Protein AF-A0A6S7D7M2-F1 (afdb_monomer)

pLDDT: mean 80.81, std 23.51, range [28.62, 98.81]

Nearest PDB structures (foldseek):
  6ggo-assembly1_A  TM=9.439E-01  e=1.264E-19  Salmonella enterica subsp. enterica serovar Typhimurium str. 14028S
  6ggo-assembly1_B  TM=9.497E-01  e=2.307E-19  Salmonella enterica subsp. enterica serovar Typhimurium str. 14028S
  6ggr-assembly1_B  TM=9.490E-01  e=5.847E-19  Salmonella enterica subsp. enterica serovar Typhimurium str. 14028S

Radius of gyration: 23.58 Å; Cα contacts (8 Å, |Δi|>4): 364; chains: 1; bounding box: 84×60×67 Å

Foldseek 3Di:
DDDDDDDDDDDDDDDDDDDPDPPPPDPPCPPQPPVLLVVVVVVLVVLCVVPVLCVLCVVPPAPLQSVVCSQLRDLDLDDALVVLLVLAEPEAAALARVDDADPVQRVVFSVVLSVLLRLLSVQASLSSSLSVSLSVPPSVPAHEHEHGPDDFDWCLDQVSCVSSVVHTYGYAYCQLVDDVRDFDWAQFPVGIGGDHSSLSSQLSVSSSSRSFDQDDPPAFGHNSLSSSQRSCSSSVNPDRRGRGPDRPDDPDVPPPDPPPVPDDPPDDDDDDDDD

Sequence (275 aa):
MDRIQAAAGGRVPLPRMPVPRMPAPSGASGHVDHGMVGTIIAAEHALTQRFPDLQPQMDNPSFERLCYDVFATDSSERFTPAEMLHLFIEGPGSMDPERDIQSEAFGRVLGYLDQVLALAYEFSPTFRRLFNYAADMHLHESRWYLAADEAFGATATAQQREGAGHRSVIALNSDPFEAGGDHDVYACAEGIHPFSGMRSYMHEIIHALTGLTDNEALHPRGPVVEYENLVMKELGDGSPARIAYAAPVPPQPGTEEVNFSSIDFGDAFSAAPPS

Solvent-accessible surface area (backbone atoms only — not comparable to full-atom values): 16318 Å² total; per-residue (Å²): 139,88,81,85,82,81,78,84,76,77,82,74,80,73,83,81,74,80,72,88,62,76,76,68,92,57,91,67,82,73,78,72,58,66,66,56,50,53,50,51,54,52,50,51,53,56,48,28,73,77,39,62,72,47,42,69,46,72,78,59,57,44,62,69,37,56,60,48,44,69,71,33,63,55,48,66,92,83,70,54,56,73,53,47,47,62,43,48,43,70,46,81,32,33,59,51,74,87,48,83,60,56,67,68,49,37,52,54,40,50,57,50,49,48,50,52,52,36,52,38,52,74,50,9,54,64,42,19,7,42,49,50,42,23,50,79,72,42,30,84,81,58,38,27,21,40,12,36,74,36,75,75,45,50,33,40,46,73,70,49,10,54,70,23,72,70,38,47,31,38,24,38,53,62,54,60,73,44,91,86,45,83,58,62,67,40,27,29,95,91,42,79,44,69,52,46,51,68,56,56,51,44,44,38,48,46,23,67,45,65,48,55,58,52,84,37,91,98,44,63,29,13,32,44,46,51,51,38,40,52,33,42,49,50,66,64,49,84,71,76,38,63,62,28,62,69,56,82,75,72,81,60,93,82,72,76,79,81,66,74,90,73,73,78,84,86,80,90,85,83,78,83,82,86,133

Structure (mmCIF, N/CA/C/O backbone):
data_AF-A0A6S7D7M2-F1
#
_entry.id   AF-A0A6S7D7M2-F1
#
loop_
_atom_site.group_PDB
_atom_site.id
_atom_site.type_symbol
_atom_site.label_atom_id
_atom_site.label_alt_id
_atom_site.label_comp_id
_atom_site.label_asym_id
_atom_site.label_entity_id
_atom_site.label_seq_id
_atom_site.pdbx_PDB_ins_code
_atom_site.Cartn_x
_atom_site.Cartn_y
_atom_site.Cartn_z
_atom_site.occupancy
_atom_site.B_iso_or_equiv
_atom_site.auth_seq_id
_atom_site.auth_comp_id
_atom_site.auth_asym_id
_atom_site.auth_atom_id
_atom_site.pdbx_PDB_model_num
ATOM 1 N N . MET A 1 1 ? 1.884 37.369 46.838 1.00 36.88 1 MET A N 1
ATOM 2 C CA . MET A 1 1 ? 3.292 37.187 47.241 1.00 36.88 1 MET A CA 1
ATOM 3 C C . MET A 1 1 ? 3.347 36.017 48.214 1.00 36.88 1 MET A C 1
ATOM 5 O O . MET A 1 1 ? 3.316 36.210 49.418 1.00 36.88 1 MET A O 1
ATOM 9 N N . ASP A 1 2 ? 3.032 34.813 47.749 1.00 34.25 2 ASP A N 1
ATOM 10 C CA . ASP A 1 2 ? 3.914 33.891 47.005 1.00 34.25 2 ASP A CA 1
ATOM 11 C C . ASP A 1 2 ? 4.842 33.107 47.930 1.00 34.25 2 ASP A C 1
ATOM 13 O O . ASP A 1 2 ? 5.837 33.638 48.415 1.00 34.25 2 ASP A O 1
ATOM 17 N N . ARG A 1 3 ? 4.527 31.819 48.110 1.00 29.81 3 ARG A N 1
ATOM 18 C CA . ARG A 1 3 ? 5.397 30.692 47.729 1.00 29.81 3 ARG A CA 1
ATOM 19 C C . ARG A 1 3 ? 4.728 29.373 48.117 1.00 29.81 3 ARG A C 1
ATOM 21 O O . ARG A 1 3 ? 4.752 28.954 49.268 1.00 29.81 3 ARG A O 1
ATOM 28 N N . ILE A 1 4 ? 4.147 28.729 47.111 1.00 33.22 4 ILE A N 1
ATOM 29 C CA . ILE A 1 4 ? 3.797 27.310 47.122 1.00 33.22 4 ILE A CA 1
ATOM 30 C C . ILE A 1 4 ? 5.111 26.534 46.965 1.00 33.22 4 ILE A C 1
ATOM 32 O O . ILE A 1 4 ? 5.828 26.712 45.981 1.00 33.22 4 ILE A O 1
ATOM 36 N N . GLN A 1 5 ? 5.444 25.704 47.954 1.00 33.94 5 GLN A N 1
ATOM 37 C CA . GLN A 1 5 ? 6.478 24.681 47.826 1.00 33.94 5 GLN A CA 1
ATOM 38 C C . GLN A 1 5 ? 5.947 23.566 46.922 1.00 33.94 5 GLN A C 1
ATOM 40 O O . GLN A 1 5 ? 4.941 22.929 47.224 1.00 33.94 5 GLN A O 1
ATOM 45 N N . ALA A 1 6 ? 6.632 23.362 45.800 1.00 31.45 6 ALA A N 1
ATOM 46 C CA . ALA A 1 6 ? 6.385 22.281 44.864 1.00 31.45 6 ALA A CA 1
ATOM 47 C C . ALA A 1 6 ? 6.680 20.927 45.528 1.00 31.45 6 ALA A C 1
ATOM 49 O O . ALA A 1 6 ? 7.817 20.640 45.903 1.00 31.45 6 ALA A O 1
ATOM 50 N N . ALA A 1 7 ? 5.652 20.090 45.650 1.00 33.41 7 ALA A N 1
ATOM 51 C CA . ALA A 1 7 ? 5.822 18.670 45.905 1.00 33.41 7 ALA A CA 1
ATOM 52 C C . ALA A 1 7 ? 6.307 18.006 44.609 1.00 33.41 7 ALA A C 1
ATOM 54 O O . ALA A 1 7 ? 5.627 18.030 43.583 1.00 33.41 7 ALA A O 1
ATOM 55 N N . ALA A 1 8 ? 7.509 17.440 44.663 1.00 32.97 8 ALA A N 1
ATOM 56 C CA . ALA A 1 8 ? 8.086 16.619 43.613 1.00 32.97 8 ALA A CA 1
ATOM 57 C C . ALA A 1 8 ? 7.260 15.330 43.452 1.00 32.97 8 ALA A C 1
ATOM 59 O O . ALA A 1 8 ? 7.429 14.367 44.197 1.00 32.97 8 ALA A O 1
ATOM 60 N N . GLY A 1 9 ? 6.344 15.325 42.483 1.00 29.66 9 GLY A N 1
ATOM 61 C CA . GLY A 1 9 ? 5.681 14.116 42.006 1.00 29.66 9 GLY A CA 1
ATOM 62 C C . GLY A 1 9 ? 6.653 13.313 41.149 1.00 29.66 9 GLY A C 1
ATOM 63 O O . GLY A 1 9 ? 6.935 13.683 40.010 1.00 29.66 9 GLY A O 1
ATOM 64 N N . GLY A 1 10 ? 7.201 12.240 41.718 1.00 30.39 10 GLY A N 1
ATOM 65 C CA . GLY A 1 10 ? 8.055 11.296 41.006 1.00 30.39 10 GLY A CA 1
ATOM 66 C C . GLY A 1 10 ? 7.336 10.731 39.782 1.00 30.39 10 GLY A C 1
ATOM 67 O O . GLY A 1 10 ? 6.261 10.146 39.897 1.00 30.39 10 GLY A O 1
ATOM 68 N N . ARG A 1 11 ? 7.941 10.903 38.601 1.00 30.69 11 ARG A N 1
ATOM 69 C CA . ARG A 1 11 ? 7.539 10.190 37.386 1.00 30.69 11 ARG A CA 1
ATOM 70 C C . ARG A 1 11 ? 7.760 8.700 37.623 1.00 30.69 11 ARG A C 1
ATOM 72 O O . ARG A 1 11 ? 8.900 8.242 37.658 1.00 30.69 11 ARG A O 1
ATOM 79 N N . VAL A 1 12 ? 6.673 7.955 37.779 1.00 35.12 12 VAL A N 1
ATOM 80 C CA . VAL A 1 12 ? 6.698 6.501 37.621 1.00 35.12 12 VAL A CA 1
ATOM 81 C C . VAL A 1 12 ? 7.038 6.230 36.151 1.00 35.12 12 VAL A C 1
ATOM 83 O O . VAL A 1 12 ? 6.332 6.741 35.279 1.00 35.12 12 VAL A O 1
ATOM 86 N N . PRO A 1 13 ? 8.115 5.494 35.830 1.00 32.81 13 PRO A N 1
ATOM 87 C CA . PRO A 1 13 ? 8.376 5.090 34.458 1.00 32.81 13 PRO A CA 1
ATOM 88 C C . PRO A 1 13 ? 7.263 4.130 34.036 1.00 32.81 13 PRO A C 1
ATOM 90 O O . PRO A 1 13 ? 7.096 3.073 34.645 1.00 32.81 13 PRO A O 1
ATOM 93 N N . LEU A 1 14 ? 6.484 4.505 33.023 1.00 37.41 14 LEU A N 1
ATOM 94 C CA . LEU A 1 14 ? 5.523 3.593 32.412 1.00 37.41 14 LEU A CA 1
ATOM 95 C C . LEU A 1 14 ? 6.277 2.454 31.705 1.00 37.41 14 LEU A C 1
ATOM 97 O O . LEU A 1 14 ? 7.379 2.677 31.185 1.00 37.41 14 LEU A O 1
ATOM 101 N N . PRO A 1 15 ? 5.719 1.232 31.697 1.00 28.62 15 PRO A N 1
ATOM 102 C CA . PRO A 1 15 ? 6.346 0.094 31.046 1.00 28.62 15 PRO A CA 1
ATOM 103 C C . PRO A 1 15 ? 6.529 0.393 29.556 1.00 28.62 15 PRO A C 1
ATOM 105 O O . PRO A 1 15 ? 5.578 0.699 28.841 1.00 28.62 15 PRO A O 1
ATOM 108 N N . ARG A 1 16 ? 7.778 0.318 29.088 1.00 32.69 16 ARG A N 1
ATOM 109 C CA . ARG A 1 16 ? 8.106 0.359 27.662 1.00 32.69 16 ARG A CA 1
ATOM 110 C C . ARG A 1 16 ? 7.526 -0.896 27.016 1.00 32.69 16 ARG A C 1
ATOM 112 O O . ARG A 1 16 ? 8.049 -1.985 27.242 1.00 32.69 16 ARG A O 1
ATOM 119 N N . MET A 1 17 ? 6.468 -0.741 26.227 1.00 34.59 17 MET A N 1
ATOM 120 C CA . MET A 1 17 ? 6.031 -1.795 25.315 1.00 34.59 17 MET A CA 1
ATOM 121 C C . MET A 1 17 ? 7.087 -1.968 24.216 1.00 34.59 17 MET A C 1
ATOM 123 O O . MET A 1 17 ? 7.701 -0.979 23.797 1.00 34.59 17 MET A O 1
ATOM 127 N N . PRO A 1 18 ? 7.373 -3.208 23.793 1.00 31.17 18 PRO A N 1
ATOM 128 C CA . PRO A 1 18 ? 8.429 -3.465 22.835 1.00 31.17 18 PRO A CA 1
ATOM 129 C C . PRO A 1 18 ? 8.073 -2.828 21.492 1.00 31.17 18 PRO A C 1
ATOM 131 O O . PRO A 1 18 ? 7.014 -3.068 20.924 1.00 31.17 18 PRO A O 1
ATOM 134 N N . VAL A 1 19 ? 9.005 -2.034 20.967 1.00 40.47 19 VAL A N 1
ATOM 135 C CA . VAL A 1 19 ? 9.131 -1.819 19.522 1.00 40.47 19 VAL A CA 1
ATOM 136 C C . VAL A 1 19 ? 9.137 -3.208 18.873 1.00 40.47 19 VAL A C 1
ATOM 138 O O . VAL A 1 19 ? 9.815 -4.080 19.435 1.00 40.47 19 VAL A O 1
ATOM 141 N N . PRO A 1 20 ? 8.465 -3.446 17.730 1.00 37.28 20 PRO A N 1
ATOM 142 C CA . PRO A 1 20 ? 8.741 -4.616 16.911 1.00 37.28 20 PRO A CA 1
ATOM 143 C C . PRO A 1 20 ? 10.212 -4.535 16.505 1.00 37.28 20 PRO A C 1
ATOM 145 O O . PRO A 1 20 ? 10.603 -3.888 15.539 1.00 37.28 20 PRO A O 1
ATOM 148 N N . ARG A 1 21 ? 11.081 -5.105 17.337 1.00 34.31 21 ARG A N 1
ATOM 149 C CA . ARG A 1 21 ? 12.437 -5.408 16.936 1.00 34.31 21 ARG A CA 1
ATOM 150 C C . ARG A 1 21 ? 12.260 -6.482 15.885 1.00 34.31 21 ARG A C 1
ATOM 152 O O . ARG A 1 21 ? 11.637 -7.502 16.185 1.00 34.31 21 ARG A O 1
ATOM 159 N N . MET A 1 22 ? 12.855 -6.283 14.710 1.00 40.12 22 MET A N 1
ATOM 160 C CA . MET A 1 22 ? 13.305 -7.427 13.924 1.00 40.12 22 MET A CA 1
ATOM 161 C C . MET A 1 22 ? 13.897 -8.421 14.923 1.00 40.12 22 MET A C 1
ATOM 163 O O . MET A 1 22 ? 14.758 -8.002 15.715 1.00 40.12 22 MET A O 1
ATOM 167 N N . PRO A 1 23 ? 13.379 -9.658 15.012 1.00 34.31 23 PRO A N 1
ATOM 168 C CA . PRO A 1 23 ? 13.902 -10.601 15.973 1.00 34.31 23 PRO A CA 1
ATOM 169 C C . PRO A 1 23 ? 15.408 -10.671 15.732 1.00 34.31 23 PRO A C 1
ATOM 171 O O . PRO A 1 23 ? 15.859 -11.037 14.648 1.00 34.31 23 PRO A O 1
ATOM 174 N N . ALA A 1 24 ? 16.198 -10.265 16.734 1.00 34.75 24 ALA A N 1
ATOM 175 C CA . ALA A 1 24 ? 17.604 -10.642 16.766 1.00 34.75 24 ALA A CA 1
ATOM 176 C C . ALA A 1 24 ? 17.623 -12.156 16.545 1.00 34.75 24 ALA A C 1
ATOM 178 O O . ALA A 1 24 ? 16.743 -12.796 17.127 1.00 34.75 24 ALA A O 1
ATOM 179 N N . PRO A 1 25 ? 18.531 -12.707 15.715 1.00 34.31 25 PRO A N 1
ATOM 180 C CA . PRO A 1 25 ? 18.485 -14.095 15.272 1.00 34.31 25 PRO A CA 1
ATOM 181 C C . PRO A 1 25 ? 18.473 -15.004 16.496 1.00 34.31 25 PRO A C 1
ATOM 183 O O . PRO A 1 25 ? 19.500 -15.347 17.078 1.00 34.31 25 PRO A O 1
ATOM 186 N N . SER A 1 26 ? 17.269 -15.311 16.955 1.00 36.88 26 SER A N 1
ATOM 187 C CA . SER A 1 26 ? 17.031 -16.175 18.081 1.00 36.88 26 SER A CA 1
ATOM 188 C C . SER A 1 26 ? 17.001 -17.548 17.460 1.00 36.88 26 SER A C 1
ATOM 190 O O . SER A 1 26 ? 16.307 -17.758 16.468 1.00 36.88 26 SER A O 1
ATOM 192 N N . GLY A 1 27 ? 17.801 -18.462 17.999 1.00 36.47 27 GLY A N 1
ATOM 193 C CA . GLY A 1 27 ? 17.944 -19.834 17.518 1.00 36.47 27 GLY A CA 1
ATOM 194 C C . GLY A 1 27 ? 16.674 -20.687 17.622 1.00 36.47 27 GLY A C 1
ATOM 195 O O . GLY A 1 27 ? 16.777 -21.902 17.756 1.00 36.47 27 GLY A O 1
ATOM 196 N N . ALA A 1 28 ? 15.483 -20.087 17.576 1.00 34.97 28 ALA A N 1
ATOM 197 C CA . ALA A 1 28 ? 14.296 -20.767 17.110 1.00 34.97 28 ALA A CA 1
ATOM 198 C C . ALA A 1 28 ? 14.474 -20.976 15.604 1.00 34.97 28 ALA A C 1
ATOM 200 O O . ALA A 1 28 ? 14.542 -20.023 14.833 1.00 34.97 28 ALA A O 1
ATOM 201 N N . SER A 1 29 ? 14.599 -22.237 15.206 1.00 37.59 29 SER A N 1
ATOM 202 C CA . SER A 1 29 ? 14.589 -22.686 13.818 1.00 37.59 29 SER A CA 1
ATOM 203 C C . SER A 1 29 ? 13.253 -22.314 13.157 1.00 37.59 29 SER A C 1
ATOM 205 O O . SER A 1 29 ? 12.397 -23.173 12.961 1.00 37.59 29 SER A O 1
ATOM 207 N N . GLY A 1 30 ? 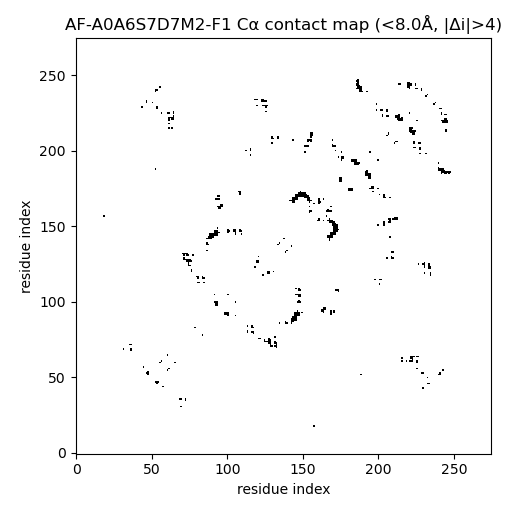13.062 -21.035 12.828 1.00 38.41 30 GLY A N 1
ATOM 208 C CA . GLY A 1 30 ? 12.133 -20.607 11.798 1.00 38.41 30 GLY A CA 1
ATOM 209 C C . GLY A 1 30 ? 12.644 -21.224 10.512 1.00 38.41 30 GLY A C 1
ATOM 210 O O . GLY A 1 30 ? 13.695 -20.836 10.003 1.00 38.41 30 GLY A O 1
ATOM 211 N N . HIS A 1 31 ? 11.983 -22.286 10.067 1.00 40.12 31 HIS A N 1
ATOM 212 C CA . HIS A 1 31 ? 12.323 -22.924 8.813 1.00 40.12 31 HIS A CA 1
ATOM 213 C C . HIS A 1 31 ? 11.966 -21.924 7.715 1.00 40.12 31 HIS A C 1
ATOM 215 O O . HIS A 1 31 ? 10.804 -21.788 7.351 1.00 40.12 31 HIS A O 1
ATOM 221 N N . VAL A 1 32 ? 12.956 -21.154 7.261 1.00 47.91 32 VAL A N 1
ATOM 222 C CA . VAL A 1 32 ? 12.821 -20.341 6.056 1.00 47.91 32 VAL A CA 1
ATOM 223 C C . VAL A 1 32 ? 12.551 -21.330 4.934 1.00 47.91 32 VAL A C 1
ATOM 225 O O . VAL A 1 32 ? 13.434 -22.120 4.586 1.00 47.91 32 VAL A O 1
ATOM 228 N N . ASP A 1 33 ? 11.336 -21.334 4.398 1.00 59.94 33 ASP A N 1
ATOM 229 C CA . ASP A 1 33 ? 11.033 -22.139 3.226 1.00 59.94 33 ASP A CA 1
ATOM 230 C C . ASP A 1 33 ? 11.648 -21.452 2.004 1.00 59.94 33 ASP A C 1
ATOM 232 O O . ASP A 1 33 ? 11.069 -20.563 1.377 1.00 59.94 33 ASP A O 1
ATOM 236 N N . HIS A 1 34 ? 12.874 -21.860 1.684 1.00 61.19 34 HIS A N 1
ATOM 237 C CA . HIS A 1 34 ? 13.622 -21.341 0.543 1.00 61.19 34 HIS A CA 1
ATOM 238 C C . HIS A 1 34 ? 12.885 -21.613 -0.785 1.00 61.19 34 HIS A C 1
ATOM 240 O O . HIS A 1 34 ? 13.133 -20.917 -1.771 1.00 61.19 34 HIS A O 1
ATOM 246 N N . GLY A 1 35 ? 11.962 -22.586 -0.822 1.00 66.94 35 GLY A N 1
ATOM 247 C CA . GLY A 1 35 ? 11.120 -22.860 -1.985 1.00 66.94 35 GLY A CA 1
ATOM 248 C C . GLY A 1 35 ? 10.090 -21.759 -2.249 1.00 66.94 35 GLY A C 1
ATOM 249 O O . GLY A 1 35 ? 9.850 -21.403 -3.407 1.00 66.94 35 GLY A O 1
ATOM 250 N N . MET A 1 36 ? 9.534 -21.158 -1.194 1.00 76.38 36 MET A N 1
ATOM 251 C CA . MET A 1 36 ? 8.540 -20.086 -1.324 1.00 76.38 36 MET A CA 1
ATOM 252 C C . MET A 1 36 ? 9.173 -18.774 -1.794 1.00 76.38 36 MET A C 1
ATOM 254 O O . MET A 1 36 ? 8.647 -18.138 -2.706 1.00 76.38 36 MET A O 1
ATOM 258 N N . VAL A 1 37 ? 10.355 -18.419 -1.279 1.00 78.75 37 VAL A N 1
ATOM 259 C CA . VAL A 1 37 ? 11.106 -17.242 -1.762 1.00 78.75 37 VAL A CA 1
ATOM 260 C C . VAL A 1 37 ? 11.499 -17.405 -3.235 1.00 78.75 37 VAL A C 1
ATOM 262 O O . VAL A 1 37 ? 11.358 -16.473 -4.025 1.00 78.75 37 VAL A O 1
ATOM 265 N N . GLY A 1 38 ? 11.908 -18.610 -3.648 1.00 77.88 38 GLY A N 1
ATOM 266 C CA . GLY A 1 38 ? 12.169 -18.905 -5.061 1.00 77.88 38 GLY A CA 1
ATOM 267 C C . GLY A 1 38 ? 10.934 -18.737 -5.956 1.00 77.88 38 GLY A C 1
ATOM 268 O O . GLY A 1 38 ? 11.055 -18.292 -7.097 1.00 77.88 38 GLY A O 1
ATOM 269 N N . THR A 1 39 ? 9.742 -19.035 -5.430 1.00 84.50 39 THR A N 1
ATOM 270 C CA . THR A 1 39 ? 8.470 -18.854 -6.148 1.00 84.50 39 THR A CA 1
ATOM 271 C C . THR A 1 39 ? 8.133 -17.373 -6.338 1.00 84.50 39 THR A C 1
ATOM 273 O O . THR A 1 39 ? 7.701 -16.991 -7.425 1.00 84.50 39 THR A O 1
ATOM 276 N N . ILE A 1 40 ? 8.393 -16.530 -5.331 1.00 88.88 40 ILE A N 1
ATOM 277 C CA . ILE A 1 40 ? 8.213 -15.070 -5.422 1.00 88.88 40 ILE A CA 1
ATOM 278 C C . ILE A 1 40 ? 9.108 -14.491 -6.525 1.00 88.88 40 ILE A C 1
ATOM 280 O O . ILE A 1 40 ? 8.613 -13.824 -7.429 1.00 88.88 40 ILE A O 1
ATOM 284 N N . ILE A 1 41 ? 10.401 -14.835 -6.527 1.00 87.38 41 ILE A N 1
ATOM 285 C CA . ILE A 1 41 ? 11.355 -14.355 -7.542 1.00 87.38 41 ILE A CA 1
ATOM 286 C C . ILE A 1 41 ? 10.934 -14.787 -8.956 1.00 87.38 41 ILE A C 1
ATOM 288 O O . ILE A 1 41 ? 11.029 -14.010 -9.906 1.00 87.38 41 ILE A O 1
ATOM 292 N N . ALA A 1 42 ? 10.447 -16.021 -9.114 1.00 89.88 42 ALA A N 1
ATOM 293 C CA . ALA A 1 42 ? 9.963 -16.507 -10.404 1.00 89.88 42 ALA A CA 1
ATOM 294 C C . ALA A 1 42 ? 8.717 -15.740 -10.888 1.00 89.88 42 ALA A C 1
ATOM 296 O O . ALA A 1 42 ? 8.613 -15.438 -12.081 1.00 89.88 42 ALA A O 1
ATOM 297 N N . ALA A 1 43 ? 7.796 -15.409 -9.977 1.00 90.94 43 ALA A N 1
ATOM 298 C CA . ALA A 1 43 ? 6.614 -14.606 -10.283 1.00 90.94 43 ALA A CA 1
ATOM 299 C C . ALA A 1 43 ? 6.989 -13.168 -10.677 1.00 90.94 43 ALA A C 1
ATOM 301 O O . ALA A 1 43 ? 6.507 -12.680 -11.699 1.00 90.94 43 ALA A O 1
ATOM 302 N N . GLU A 1 44 ? 7.904 -12.528 -9.940 1.00 91.81 44 GLU A N 1
ATOM 303 C CA . GLU A 1 44 ? 8.426 -11.196 -10.279 1.00 91.81 44 GLU A CA 1
ATOM 304 C C . GLU A 1 44 ? 9.088 -11.193 -11.660 1.00 91.81 44 GLU A C 1
ATOM 306 O O . GLU A 1 44 ? 8.780 -10.343 -12.492 1.00 91.81 44 GLU A O 1
ATOM 311 N N . HIS A 1 45 ? 9.913 -12.197 -11.970 1.00 92.56 45 HIS A N 1
ATOM 312 C CA . HIS A 1 45 ? 10.544 -12.307 -13.284 1.00 92.56 45 HIS A CA 1
ATOM 313 C C . HIS A 1 45 ? 9.514 -12.444 -14.422 1.00 92.56 45 HIS A C 1
ATOM 315 O O . HIS A 1 45 ? 9.662 -11.823 -15.477 1.00 92.56 45 HIS A O 1
ATOM 321 N N . ALA A 1 46 ? 8.448 -13.227 -14.224 1.00 93.88 46 ALA A N 1
ATOM 322 C CA . ALA A 1 46 ? 7.352 -13.315 -15.191 1.00 93.88 46 ALA A CA 1
ATOM 323 C C . ALA A 1 46 ? 6.608 -11.974 -15.341 1.00 93.88 46 ALA A C 1
ATOM 325 O O . ALA A 1 46 ? 6.217 -11.598 -16.450 1.00 93.88 46 ALA A O 1
ATOM 326 N N . LEU A 1 47 ? 6.451 -11.226 -14.246 1.00 94.50 47 LEU A N 1
ATOM 327 C CA . LEU A 1 47 ? 5.834 -9.905 -14.257 1.00 94.50 47 LEU A CA 1
ATOM 328 C C . LEU A 1 47 ? 6.695 -8.893 -15.023 1.00 94.50 47 LEU A C 1
ATOM 330 O O . LEU A 1 47 ? 6.159 -8.173 -15.862 1.00 94.50 47 LEU A O 1
ATOM 334 N N . THR A 1 48 ? 8.017 -8.896 -14.836 1.00 94.50 48 THR A N 1
ATOM 335 C CA . THR A 1 48 ? 8.954 -8.036 -15.580 1.00 94.50 48 THR A CA 1
ATOM 336 C C . THR A 1 48 ? 8.973 -8.341 -17.079 1.00 94.50 48 THR A C 1
ATOM 338 O O . THR A 1 48 ? 9.102 -7.431 -17.893 1.00 94.50 48 THR A O 1
ATOM 341 N N . GLN A 1 49 ? 8.769 -9.599 -17.485 1.00 94.12 49 GLN A N 1
ATOM 342 C CA . GLN A 1 49 ? 8.614 -9.935 -18.908 1.00 94.12 49 GLN A CA 1
ATOM 343 C C . GLN A 1 49 ? 7.366 -9.294 -19.531 1.00 94.12 49 GLN A C 1
ATOM 345 O O . GLN A 1 49 ? 7.385 -8.921 -20.704 1.00 94.12 49 GLN A O 1
ATOM 350 N N . ARG A 1 50 ? 6.283 -9.164 -18.757 1.00 95.19 50 ARG A N 1
ATOM 351 C CA . ARG A 1 50 ? 5.042 -8.504 -19.188 1.00 95.19 50 ARG A CA 1
ATOM 352 C C . ARG A 1 50 ? 5.126 -6.979 -19.068 1.00 95.19 50 ARG A C 1
ATOM 354 O O . ARG A 1 50 ? 4.549 -6.280 -19.898 1.00 95.19 50 ARG A O 1
ATOM 361 N N . PHE A 1 51 ? 5.842 -6.484 -18.063 1.00 95.75 51 PHE A N 1
ATOM 362 C CA . PHE A 1 51 ? 6.008 -5.071 -17.730 1.00 95.75 51 PHE A CA 1
ATOM 363 C C . PHE A 1 51 ? 7.502 -4.737 -17.582 1.00 95.75 51 PHE A C 1
ATOM 365 O O . PHE A 1 51 ? 8.045 -4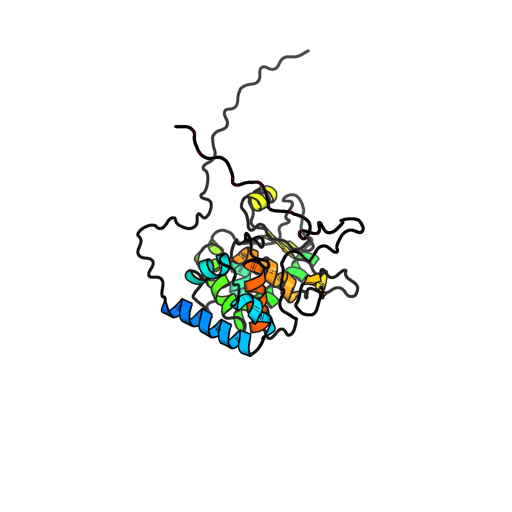.764 -16.474 1.00 95.75 51 PHE A O 1
ATOM 372 N N . PRO A 1 52 ? 8.193 -4.436 -18.699 1.00 95.50 52 PRO A N 1
ATOM 373 C CA . PRO A 1 52 ? 9.638 -4.196 -18.691 1.00 95.50 52 PRO A CA 1
ATOM 374 C C . PRO A 1 52 ? 10.080 -2.985 -17.860 1.00 95.50 52 PRO A C 1
ATOM 376 O O . PRO A 1 52 ? 11.249 -2.883 -17.500 1.00 95.50 52 PRO A O 1
ATOM 379 N N . ASP A 1 53 ? 9.165 -2.073 -17.524 1.00 95.94 53 ASP A N 1
ATOM 380 C CA . ASP A 1 53 ? 9.426 -0.929 -16.646 1.00 95.94 53 ASP A CA 1
ATOM 381 C C . ASP A 1 53 ? 9.691 -1.326 -15.181 1.00 95.94 53 ASP A C 1
ATOM 383 O O . ASP A 1 53 ? 10.185 -0.502 -14.414 1.00 95.94 53 ASP A O 1
ATOM 387 N N . LEU A 1 54 ? 9.454 -2.590 -14.803 1.00 97.00 54 LEU A N 1
ATOM 388 C CA . LEU A 1 54 ? 9.901 -3.167 -13.529 1.00 97.00 54 LEU A CA 1
ATOM 389 C C . LEU A 1 54 ? 11.364 -3.641 -13.541 1.00 97.00 54 LEU A C 1
ATOM 391 O O . LEU A 1 54 ? 11.913 -3.937 -12.479 1.00 97.00 54 LEU A O 1
ATOM 395 N N . GLN A 1 55 ? 12.027 -3.712 -14.701 1.00 95.31 55 GLN A N 1
ATOM 396 C CA . GLN A 1 55 ? 13.411 -4.197 -14.786 1.00 95.31 55 GLN A CA 1
ATOM 397 C C . GLN A 1 55 ? 14.387 -3.431 -13.866 1.00 95.31 55 GLN A C 1
ATOM 399 O O . GLN A 1 55 ? 15.174 -4.087 -13.187 1.00 95.31 55 GLN A O 1
ATOM 404 N N . PRO A 1 56 ? 14.312 -2.090 -13.715 1.00 95.00 56 PRO A N 1
ATOM 405 C CA . PRO A 1 56 ? 15.191 -1.360 -12.795 1.00 95.00 56 PRO A CA 1
ATOM 406 C C . PRO A 1 56 ? 15.047 -1.749 -11.313 1.00 95.00 56 PRO A C 1
ATOM 408 O O . PRO A 1 56 ? 15.963 -1.506 -10.523 1.00 95.00 56 PRO A O 1
ATOM 411 N N . GLN A 1 57 ? 13.899 -2.306 -10.921 1.00 96.06 57 GLN A N 1
ATOM 412 C CA . GLN A 1 57 ? 13.672 -2.867 -9.587 1.00 96.06 57 GLN A CA 1
ATOM 413 C C . GLN A 1 57 ? 14.258 -4.281 -9.472 1.00 96.06 57 GLN A C 1
ATOM 415 O O . GLN A 1 57 ? 14.784 -4.630 -8.426 1.00 96.06 57 GLN A O 1
ATOM 420 N N . MET A 1 58 ? 14.263 -5.073 -10.546 1.00 93.00 58 MET A N 1
ATOM 421 C CA . MET A 1 58 ? 14.956 -6.369 -10.560 1.00 93.00 58 MET A CA 1
ATOM 422 C C . MET A 1 58 ? 16.483 -6.223 -10.538 1.00 93.00 58 MET A C 1
ATOM 424 O O . MET A 1 58 ? 17.169 -7.023 -9.906 1.00 93.00 58 MET A O 1
ATOM 428 N N . ASP A 1 59 ? 17.015 -5.202 -11.212 1.00 94.50 59 ASP A N 1
ATOM 429 C CA . ASP A 1 59 ? 18.461 -4.965 -11.304 1.00 94.50 59 ASP A CA 1
ATOM 430 C C . ASP A 1 59 ? 19.050 -4.398 -10.003 1.00 94.50 59 ASP A C 1
ATOM 432 O O . ASP A 1 59 ? 20.222 -4.613 -9.695 1.00 94.50 59 ASP A O 1
ATOM 436 N N . ASN A 1 60 ? 18.240 -3.664 -9.240 1.00 95.38 60 ASN A N 1
ATOM 437 C CA . ASN A 1 60 ? 18.615 -3.064 -7.964 1.00 95.38 60 ASN A CA 1
ATOM 438 C C . ASN A 1 60 ? 17.420 -3.129 -6.999 1.00 95.38 60 ASN A C 1
ATOM 440 O O . ASN A 1 60 ? 16.747 -2.116 -6.833 1.00 95.38 60 ASN A O 1
ATOM 444 N N . PRO A 1 61 ? 17.097 -4.300 -6.431 1.00 96.19 61 PRO A N 1
ATOM 445 C CA . PRO A 1 61 ? 15.927 -4.448 -5.574 1.00 96.19 61 PRO A CA 1
ATOM 446 C C . PRO A 1 61 ? 16.142 -3.799 -4.207 1.00 96.19 61 PRO A C 1
ATOM 448 O O . PRO A 1 61 ? 17.254 -3.803 -3.672 1.00 96.19 61 PRO A O 1
ATOM 451 N N . SER A 1 62 ? 15.050 -3.333 -3.605 1.00 97.38 62 SER A N 1
ATOM 452 C CA . SER A 1 62 ? 15.020 -2.934 -2.199 1.00 97.38 62 SER A CA 1
ATOM 453 C C . SER A 1 62 ? 15.411 -4.117 -1.314 1.00 97.38 62 SER A C 1
ATOM 455 O O . SER A 1 62 ? 14.797 -5.186 -1.365 1.00 97.38 62 SER A O 1
ATOM 457 N N . PHE A 1 63 ? 16.420 -3.927 -0.467 1.00 96.19 63 PHE A N 1
ATOM 458 C CA . PHE A 1 63 ? 16.853 -4.947 0.479 1.00 96.19 63 PHE A CA 1
ATOM 459 C C . PHE A 1 63 ? 15.809 -5.152 1.578 1.00 96.19 63 PHE A C 1
ATOM 461 O O . PHE A 1 63 ? 15.502 -6.292 1.928 1.00 96.19 63 PHE A O 1
ATOM 468 N N . GLU A 1 64 ? 15.220 -4.069 2.090 1.00 96.50 64 GLU A N 1
ATOM 469 C CA . GLU A 1 64 ? 14.162 -4.151 3.103 1.00 96.50 64 GLU A CA 1
ATOM 470 C C . GLU A 1 64 ? 12.931 -4.910 2.593 1.00 96.50 64 GLU A C 1
ATOM 472 O O . GLU A 1 64 ? 12.375 -5.733 3.327 1.00 96.50 64 GLU A O 1
ATOM 477 N N . ARG A 1 65 ? 12.557 -4.716 1.318 1.00 97.38 65 ARG A N 1
ATOM 478 C CA . ARG A 1 65 ? 11.493 -5.491 0.664 1.00 97.38 65 ARG A CA 1
ATOM 479 C C . ARG A 1 65 ? 11.824 -6.979 0.673 1.00 97.38 65 ARG A C 1
ATOM 481 O O . ARG A 1 65 ? 11.038 -7.768 1.191 1.00 97.38 65 ARG A O 1
ATOM 488 N N . LEU A 1 66 ? 13.005 -7.343 0.169 1.00 95.94 66 LEU A N 1
ATOM 489 C CA . LEU A 1 66 ? 13.442 -8.738 0.093 1.00 95.94 66 LEU A CA 1
ATOM 490 C C . LEU A 1 66 ? 13.516 -9.400 1.475 1.00 95.94 66 LEU A C 1
ATOM 492 O O . LEU A 1 66 ? 13.147 -10.563 1.623 1.00 95.94 66 LEU A O 1
ATOM 496 N N . CYS A 1 67 ? 13.959 -8.674 2.505 1.00 95.69 67 CYS A N 1
ATOM 497 C CA . CYS A 1 67 ? 13.927 -9.170 3.880 1.00 95.69 67 CYS A CA 1
ATOM 498 C C . CYS A 1 67 ? 12.499 -9.422 4.370 1.00 95.69 67 CYS A C 1
ATOM 500 O O . CYS A 1 67 ? 12.263 -10.406 5.070 1.00 95.69 67 CYS A O 1
ATOM 502 N N . TYR A 1 68 ? 11.555 -8.556 4.012 1.00 96.62 68 TYR A N 1
ATOM 503 C CA . TYR A 1 68 ? 10.155 -8.715 4.386 1.00 96.62 68 TYR A CA 1
ATOM 504 C C . TYR A 1 68 ? 9.492 -9.895 3.650 1.00 96.62 68 TYR A C 1
ATOM 506 O O . TYR A 1 68 ? 8.742 -10.656 4.266 1.00 96.62 68 TYR A O 1
ATOM 514 N N . ASP A 1 69 ? 9.842 -10.122 2.378 1.00 97.19 69 ASP A N 1
ATOM 515 C CA . ASP A 1 69 ? 9.358 -11.244 1.556 1.00 97.19 69 ASP A CA 1
ATOM 516 C C . ASP A 1 69 ? 9.708 -12.626 2.149 1.00 97.19 69 ASP A C 1
ATOM 518 O O . ASP A 1 69 ? 9.003 -13.605 1.900 1.00 97.19 69 ASP A O 1
ATOM 522 N N . VAL A 1 70 ? 10.754 -12.720 2.981 1.00 95.44 70 VAL A N 1
ATOM 523 C CA . VAL A 1 70 ? 11.103 -13.953 3.716 1.00 95.44 70 VAL A CA 1
ATOM 524 C C . VAL A 1 70 ? 10.019 -14.343 4.726 1.00 95.44 70 VAL A C 1
ATOM 526 O O . VAL A 1 70 ? 9.830 -15.529 5.000 1.00 95.44 70 VAL A O 1
ATOM 529 N N . PHE A 1 71 ? 9.309 -13.362 5.285 1.00 94.94 71 PHE A N 1
ATOM 530 C CA . PHE A 1 71 ? 8.256 -13.591 6.273 1.00 94.94 71 PHE A CA 1
ATOM 531 C C . PHE A 1 71 ? 6.874 -13.663 5.618 1.00 94.94 71 PHE A C 1
ATOM 533 O O . PHE A 1 71 ? 6.115 -14.604 5.858 1.00 94.94 71 PHE A O 1
ATOM 540 N N . ALA A 1 72 ? 6.561 -12.701 4.751 1.00 96.88 72 ALA A N 1
ATOM 541 C CA . ALA A 1 72 ? 5.276 -12.612 4.072 1.00 96.88 72 ALA A CA 1
ATOM 542 C C . ALA A 1 72 ? 5.247 -13.518 2.831 1.00 96.88 72 ALA A C 1
ATOM 544 O O . ALA A 1 72 ? 5.446 -13.066 1.709 1.00 96.88 72 ALA A O 1
ATOM 545 N N . THR A 1 73 ? 5.016 -14.817 3.016 1.00 96.38 73 THR A N 1
ATOM 546 C CA . THR A 1 73 ? 5.086 -15.811 1.921 1.00 96.38 73 THR A CA 1
ATOM 547 C C . THR A 1 73 ? 3.726 -16.348 1.473 1.00 96.38 73 THR A C 1
ATOM 549 O O . THR A 1 73 ? 3.584 -16.804 0.337 1.00 96.38 73 THR A O 1
ATOM 552 N N . ASP A 1 74 ? 2.710 -16.273 2.332 1.00 96.88 74 ASP A N 1
ATOM 553 C CA . ASP A 1 74 ? 1.385 -16.845 2.090 1.00 96.88 74 ASP A CA 1
ATOM 554 C C . ASP A 1 74 ? 0.539 -15.973 1.153 1.00 96.88 74 ASP A C 1
ATOM 556 O O . ASP A 1 74 ? -0.045 -14.976 1.567 1.00 96.88 74 ASP A O 1
ATOM 560 N N . SER A 1 75 ? 0.437 -16.376 -0.113 1.00 96.94 75 SER A N 1
ATOM 561 C CA . SER A 1 75 ? -0.395 -15.715 -1.130 1.00 96.94 75 SER A CA 1
ATOM 562 C C . SER A 1 75 ? -1.772 -16.365 -1.318 1.00 96.94 75 SER A C 1
ATOM 564 O O . SER A 1 75 ? -2.425 -16.117 -2.334 1.00 96.94 75 SER A O 1
ATOM 566 N N . SER A 1 76 ? -2.219 -17.218 -0.392 1.00 97.25 76 SER A N 1
ATOM 567 C CA . SER A 1 76 ? -3.526 -17.872 -0.496 1.00 97.25 76 SER A CA 1
ATOM 568 C C . SER A 1 76 ? -4.689 -16.907 -0.237 1.00 97.25 76 SER A C 1
ATOM 570 O O . SER A 1 76 ? -4.554 -15.901 0.462 1.00 97.25 76 SER A O 1
ATOM 572 N N . GLU A 1 77 ? -5.846 -17.212 -0.822 1.00 97.00 77 GLU A N 1
ATOM 573 C CA . GLU A 1 77 ? -7.097 -16.486 -0.595 1.00 97.00 77 GLU A CA 1
ATOM 574 C C . GLU A 1 77 ? -7.729 -16.959 0.723 1.00 97.00 77 GLU A C 1
ATOM 576 O O . GLU A 1 77 ? -8.318 -18.040 0.793 1.00 97.00 77 GLU A O 1
ATOM 581 N N . ARG A 1 78 ? -7.564 -16.165 1.788 1.00 97.38 78 ARG A N 1
ATOM 582 C CA . ARG A 1 78 ? -7.998 -16.496 3.159 1.00 97.38 78 ARG A CA 1
ATOM 583 C C . ARG A 1 78 ? -9.194 -15.688 3.637 1.00 97.38 78 ARG A C 1
ATOM 585 O O . ARG A 1 78 ? -9.946 -16.179 4.474 1.00 97.38 78 ARG A O 1
ATOM 592 N N . PHE A 1 79 ? -9.338 -14.464 3.140 1.00 97.06 79 PHE A N 1
ATOM 593 C CA . PHE A 1 79 ? -10.308 -13.497 3.639 1.00 97.06 79 PHE A CA 1
ATOM 594 C C . PHE A 1 79 ? -11.264 -13.051 2.540 1.00 97.06 79 PHE A C 1
ATOM 596 O O . PHE A 1 79 ? -10.881 -12.869 1.385 1.00 97.06 79 PHE A O 1
ATOM 603 N N . THR A 1 80 ? -12.519 -12.841 2.918 1.00 96.00 80 THR A N 1
ATOM 604 C CA . THR A 1 80 ? -13.491 -12.121 2.097 1.00 96.00 80 THR A CA 1
ATOM 605 C C . THR A 1 80 ? -13.264 -10.606 2.201 1.00 96.00 80 THR A C 1
ATOM 607 O O . THR A 1 80 ? -12.738 -10.139 3.216 1.00 96.00 80 THR A O 1
ATOM 610 N N . PRO A 1 81 ? -13.720 -9.802 1.221 1.00 90.25 81 PRO A N 1
ATOM 611 C CA . PRO A 1 81 ? -13.601 -8.341 1.286 1.00 90.25 81 PRO A CA 1
ATOM 612 C C . PRO A 1 81 ? -14.137 -7.726 2.590 1.00 90.25 81 PRO A C 1
ATOM 614 O O . PRO A 1 81 ? -13.478 -6.902 3.219 1.00 90.25 81 PRO A O 1
ATOM 617 N N . ALA A 1 82 ? -15.296 -8.200 3.060 1.00 91.69 82 ALA A N 1
ATOM 618 C CA . ALA A 1 82 ? -15.910 -7.704 4.290 1.00 91.69 82 ALA A CA 1
ATOM 619 C C . ALA A 1 82 ? -15.067 -8.005 5.543 1.00 91.69 82 ALA A C 1
ATOM 621 O O . ALA A 1 82 ? -14.988 -7.179 6.454 1.00 91.69 82 ALA A O 1
ATOM 622 N N . GLU A 1 83 ? -14.427 -9.177 5.599 1.00 95.44 83 GLU A N 1
ATOM 623 C CA . GLU A 1 83 ? -13.515 -9.527 6.692 1.00 95.44 83 GLU A CA 1
ATOM 624 C C . GLU A 1 83 ? -12.263 -8.655 6.656 1.00 95.44 83 GLU A C 1
ATOM 626 O O . GLU A 1 83 ? -11.831 -8.172 7.701 1.00 95.44 83 GLU A O 1
ATOM 631 N N . MET A 1 84 ? -11.714 -8.399 5.467 1.00 95.75 84 MET A N 1
ATOM 632 C CA . MET A 1 84 ? -10.521 -7.572 5.327 1.00 95.75 84 MET A CA 1
ATOM 633 C C . MET A 1 84 ? -10.721 -6.164 5.876 1.00 95.75 84 MET A C 1
ATOM 635 O O . MET A 1 84 ? -9.899 -5.695 6.662 1.00 95.75 84 MET A O 1
ATOM 639 N N . LEU A 1 85 ? -11.814 -5.498 5.495 1.00 95.69 85 LEU A N 1
ATOM 640 C CA . LEU A 1 85 ? -12.082 -4.141 5.960 1.00 95.69 85 LEU A CA 1
ATOM 641 C C . LEU A 1 85 ? -12.230 -4.103 7.488 1.00 95.69 85 LEU A C 1
ATOM 643 O O . LEU A 1 85 ? -11.702 -3.201 8.136 1.00 95.69 85 LEU A O 1
ATOM 647 N N . HIS A 1 86 ? -12.889 -5.112 8.070 1.00 95.06 86 HIS A N 1
ATOM 648 C CA . HIS A 1 86 ? -13.062 -5.229 9.519 1.00 95.06 86 HIS A CA 1
ATOM 649 C C . HIS A 1 86 ? -11.753 -5.504 10.272 1.00 95.06 86 HIS A C 1
ATOM 651 O O . HIS A 1 86 ? -11.589 -5.050 11.409 1.00 95.06 86 HIS A O 1
ATOM 657 N N . LEU A 1 87 ? -10.837 -6.259 9.660 1.00 96.19 87 LEU A N 1
ATOM 658 C CA . LEU A 1 87 ? -9.497 -6.499 10.192 1.00 96.19 87 LEU A CA 1
ATOM 659 C C . LEU A 1 87 ? -8.611 -5.261 10.068 1.00 96.19 87 LEU A C 1
ATOM 661 O O . LEU A 1 87 ? -7.765 -5.036 10.922 1.00 96.19 87 LEU A O 1
ATOM 665 N N . PHE A 1 88 ? -8.795 -4.462 9.022 1.00 97.19 88 PHE A N 1
ATOM 666 C CA . PHE A 1 88 ? -7.910 -3.344 8.730 1.00 97.19 88 PHE A CA 1
ATOM 667 C C . PHE A 1 88 ? -8.302 -2.066 9.487 1.00 97.19 88 PHE A C 1
ATOM 669 O O . PHE A 1 88 ? -7.432 -1.420 10.073 1.00 97.19 88 PHE A O 1
ATOM 676 N N . ILE A 1 89 ? -9.597 -1.721 9.526 1.00 97.31 89 ILE A N 1
ATOM 677 C CA . ILE A 1 89 ? -10.095 -0.443 10.058 1.00 97.31 89 ILE A CA 1
ATOM 678 C C . ILE A 1 89 ? -10.866 -0.618 11.375 1.00 97.31 89 ILE A C 1
ATOM 680 O O . ILE A 1 89 ? -11.817 -1.393 11.466 1.00 97.31 89 ILE A O 1
ATOM 684 N N . GLU A 1 90 ? -10.487 0.161 12.392 1.00 95.38 90 GLU A N 1
ATOM 685 C CA . GLU A 1 90 ? -11.208 0.278 13.671 1.00 95.38 90 GLU A CA 1
ATOM 686 C C . GLU A 1 90 ? -12.449 1.170 13.530 1.00 95.38 90 GLU A C 1
ATOM 688 O O . GLU A 1 90 ? -13.533 0.841 14.011 1.00 95.38 90 GLU A O 1
ATOM 693 N N . GLY A 1 91 ? -12.284 2.318 12.871 1.00 95.50 91 GLY A N 1
ATOM 694 C CA . GLY A 1 91 ? -13.298 3.360 12.755 1.00 95.50 91 GLY A CA 1
ATOM 695 C C . GLY A 1 91 ? -12.703 4.709 12.332 1.00 95.50 91 GLY A C 1
ATOM 696 O O . GLY A 1 91 ? -11.535 4.770 11.937 1.00 95.50 91 GLY A O 1
ATOM 697 N N . PRO A 1 92 ? -13.485 5.801 12.396 1.00 96.75 92 PRO A N 1
ATOM 698 C CA . PRO A 1 92 ? -12.992 7.144 12.098 1.00 96.75 92 PRO A CA 1
ATOM 699 C C . PRO A 1 92 ? -11.988 7.618 13.155 1.00 96.75 92 PRO A C 1
ATOM 701 O O . PRO A 1 92 ? -12.212 7.439 14.352 1.00 96.75 92 PRO A O 1
ATOM 704 N N . GLY A 1 93 ? -10.914 8.279 12.727 1.00 95.81 93 GLY A N 1
ATOM 705 C CA . GLY A 1 93 ? -10.004 8.969 13.640 1.00 95.81 93 GLY A CA 1
ATOM 706 C C . GLY A 1 93 ? -8.909 9.737 12.910 1.00 95.81 93 GLY A C 1
ATOM 707 O O . GLY A 1 93 ? -8.211 9.162 12.088 1.00 95.81 93 GLY A O 1
ATOM 708 N N . SER A 1 94 ? -8.774 11.022 13.243 1.00 94.50 94 SER A N 1
ATOM 709 C CA . SER A 1 94 ? -7.808 11.971 12.668 1.00 94.50 94 SER A CA 1
ATOM 710 C C . SER A 1 94 ? -6.375 11.740 13.158 1.00 94.50 94 SER A C 1
ATOM 712 O O . SER A 1 94 ? -6.175 11.178 14.245 1.00 94.50 94 SER A O 1
ATOM 714 N N . MET A 1 95 ? -5.383 12.222 12.396 1.00 92.75 95 MET A N 1
ATOM 715 C CA . MET A 1 95 ? -3.989 12.319 12.855 1.00 92.75 95 MET A CA 1
ATOM 716 C C . MET A 1 95 ? -3.870 13.207 14.101 1.00 92.75 95 MET A C 1
ATOM 718 O O . MET A 1 95 ? -3.165 12.852 15.041 1.00 92.75 95 MET A O 1
ATOM 722 N N . ASP A 1 96 ? -4.607 14.320 14.147 1.00 93.62 96 ASP A N 1
ATOM 723 C CA . ASP A 1 96 ? -4.842 15.101 15.367 1.00 93.62 96 ASP A CA 1
ATOM 724 C C . ASP A 1 96 ? -5.944 14.421 16.210 1.00 93.62 96 ASP A C 1
ATOM 726 O O . ASP A 1 96 ? -7.089 14.365 15.751 1.00 93.62 96 ASP A O 1
ATOM 730 N N . PRO A 1 97 ? -5.649 13.896 17.417 1.00 90.56 97 PRO A N 1
ATOM 731 C CA . PRO A 1 97 ? -6.628 13.181 18.240 1.00 90.56 97 PRO A CA 1
ATOM 732 C C . PRO A 1 97 ? -7.860 13.987 18.646 1.00 90.56 97 PRO A C 1
ATOM 734 O O . PRO A 1 97 ? -8.886 13.383 18.951 1.00 90.56 97 PRO A O 1
ATOM 737 N N . GLU A 1 98 ? -7.768 15.317 18.653 1.00 92.06 98 GLU A N 1
ATOM 738 C CA . GLU A 1 98 ? -8.859 16.201 19.078 1.00 92.06 98 GLU A CA 1
ATOM 739 C C . GLU A 1 98 ? -9.768 16.622 17.914 1.00 92.06 98 GLU A C 1
ATOM 741 O O . GLU A 1 98 ? -10.791 17.279 18.120 1.00 92.06 98 GLU A O 1
ATOM 746 N N . ARG A 1 99 ? -9.400 16.276 16.675 1.00 92.50 99 ARG A N 1
ATOM 747 C CA . ARG A 1 99 ? -10.163 16.630 15.479 1.00 92.50 99 ARG A CA 1
ATOM 748 C C . ARG A 1 99 ? -11.160 15.530 15.123 1.00 92.50 99 ARG A C 1
ATOM 750 O O . ARG A 1 99 ? -10.798 14.379 14.884 1.00 92.50 99 ARG A O 1
ATOM 757 N N . ASP A 1 100 ? -12.419 15.929 14.985 1.00 92.19 100 ASP A N 1
ATOM 758 C CA . ASP A 1 100 ? -13.482 15.052 14.500 1.00 92.19 100 ASP A CA 1
ATOM 759 C C . ASP A 1 100 ? -13.408 14.845 12.980 1.00 92.19 100 ASP A C 1
ATOM 761 O O . ASP A 1 100 ? -13.182 15.781 12.204 1.00 92.19 100 ASP A O 1
ATOM 765 N N . ILE A 1 101 ? -13.690 13.614 12.550 1.00 93.19 101 ILE A N 1
ATOM 766 C CA . ILE A 1 101 ? -13.843 13.257 11.137 1.00 93.19 101 ILE A CA 1
ATOM 767 C C . ILE A 1 101 ? -15.306 13.423 10.718 1.00 93.19 101 ILE A C 1
ATOM 769 O O . ILE A 1 101 ? -16.224 12.909 11.360 1.00 93.19 101 ILE A O 1
ATOM 773 N N . GLN A 1 102 ? -15.530 14.106 9.595 1.00 92.94 102 GLN A N 1
ATOM 774 C CA . GLN A 1 102 ? -16.869 14.300 9.038 1.00 92.94 102 GLN A CA 1
ATOM 775 C C . GLN A 1 102 ? -17.431 12.977 8.495 1.00 92.94 102 GLN A C 1
ATOM 777 O O . GLN A 1 102 ? -16.795 12.314 7.676 1.00 92.94 102 GLN A O 1
ATOM 782 N N . SER A 1 103 ? -18.649 12.603 8.903 1.00 92.25 103 SER A N 1
ATOM 783 C CA . SER A 1 103 ? -19.238 11.295 8.559 1.00 92.25 103 SER A CA 1
ATOM 784 C C . SER A 1 103 ? -19.412 11.071 7.054 1.00 92.25 103 SER A C 1
ATOM 786 O O . SER A 1 103 ? -19.282 9.943 6.585 1.00 92.25 103 SER A O 1
ATOM 788 N N . GLU A 1 104 ? -19.693 12.131 6.292 1.00 93.50 104 GLU A N 1
ATOM 789 C CA . GLU A 1 104 ? -19.847 12.042 4.837 1.00 93.50 104 GLU A CA 1
ATOM 790 C C . GLU A 1 104 ? -18.511 11.731 4.147 1.00 93.50 104 GLU A C 1
ATOM 792 O O . GLU A 1 104 ? -18.437 10.819 3.324 1.00 93.50 104 GLU A O 1
ATOM 797 N N . ALA A 1 105 ? -17.446 12.441 4.531 1.00 92.25 105 ALA A N 1
ATOM 798 C CA . ALA A 1 105 ? -16.101 12.191 4.030 1.00 92.25 105 ALA A CA 1
ATOM 799 C C . ALA A 1 105 ? -15.618 10.786 4.410 1.00 92.25 105 ALA A C 1
ATOM 801 O O . ALA A 1 105 ? -15.129 10.050 3.554 1.00 92.25 105 ALA A O 1
ATOM 802 N N . PHE A 1 106 ? -15.849 10.380 5.662 1.00 96.12 106 PHE A N 1
ATOM 803 C CA . PHE A 1 106 ? -15.548 9.031 6.131 1.00 96.12 106 PHE A CA 1
ATOM 804 C C . PHE A 1 106 ? -16.230 7.959 5.279 1.00 96.12 106 PHE A C 1
ATOM 806 O O . PHE A 1 106 ? -15.562 7.042 4.813 1.00 96.12 106 PHE A O 1
ATOM 813 N N . GLY A 1 107 ? -17.536 8.088 5.021 1.00 96.12 107 GLY A N 1
ATOM 814 C CA . GLY A 1 107 ? -18.278 7.116 4.217 1.00 96.12 107 GLY A CA 1
ATOM 815 C C . GLY A 1 107 ? -17.750 6.985 2.785 1.00 96.12 107 GLY A C 1
ATOM 816 O O . GLY A 1 107 ? -17.627 5.868 2.283 1.00 96.12 107 GLY A O 1
ATOM 817 N N . ARG A 1 108 ? -17.394 8.105 2.138 1.00 94.56 108 ARG A N 1
ATOM 818 C CA . ARG A 1 108 ? -16.824 8.091 0.779 1.00 94.56 108 ARG A CA 1
ATOM 819 C C . ARG A 1 108 ? -15.453 7.420 0.736 1.00 94.56 108 ARG A C 1
ATOM 821 O O . ARG A 1 108 ? -15.253 6.505 -0.059 1.00 94.56 108 ARG A O 1
ATOM 828 N N . VAL A 1 109 ? -14.538 7.850 1.605 1.00 96.62 109 VAL A N 1
ATOM 829 C CA . VAL A 1 109 ? -13.161 7.334 1.656 1.00 96.62 109 VAL A CA 1
ATOM 830 C C . VAL A 1 109 ? -13.151 5.856 2.047 1.00 96.62 109 VAL A C 1
ATOM 832 O O . VAL A 1 109 ? -12.473 5.059 1.403 1.00 96.62 109 VAL A O 1
ATOM 835 N N . LEU A 1 110 ? -13.957 5.458 3.038 1.00 96.88 110 LEU A N 1
ATOM 836 C CA . LEU A 1 110 ? -14.083 4.059 3.449 1.00 96.88 110 LEU A CA 1
ATOM 837 C C . LEU A 1 110 ? -14.627 3.183 2.312 1.00 96.88 110 LEU A C 1
ATOM 839 O O . LEU A 1 110 ? -14.118 2.089 2.091 1.00 96.88 110 LEU A O 1
ATOM 843 N N . GLY A 1 111 ? -15.628 3.667 1.570 1.00 96.19 111 GLY A N 1
ATOM 844 C CA . GLY A 1 111 ? -16.206 2.931 0.445 1.00 96.19 111 GLY A CA 1
ATOM 845 C C . GLY A 1 111 ? -15.236 2.730 -0.723 1.00 96.19 111 GLY A C 1
ATOM 846 O O . GLY A 1 111 ? -15.319 1.713 -1.412 1.00 96.19 111 GLY A O 1
ATOM 847 N N . TYR A 1 112 ? -14.310 3.665 -0.954 1.00 96.12 112 TYR A N 1
ATOM 848 C CA . TYR A 1 112 ? -13.253 3.476 -1.951 1.00 96.12 112 TYR A CA 1
ATOM 849 C C . TYR A 1 112 ? -12.127 2.579 -1.424 1.00 96.12 112 TYR A C 1
ATOM 851 O O . TYR A 1 112 ? -11.675 1.691 -2.142 1.00 96.12 112 TYR A O 1
ATOM 859 N N . LEU A 1 113 ? -11.731 2.738 -0.157 1.00 97.62 113 LEU A N 1
ATOM 860 C CA . LEU A 1 113 ? -10.771 1.846 0.498 1.00 97.62 113 LEU A CA 1
ATOM 861 C C . LEU A 1 113 ? -11.225 0.380 0.436 1.00 97.62 113 LEU A C 1
ATOM 863 O O . LEU A 1 113 ? -10.425 -0.483 0.090 1.00 97.62 113 LEU A O 1
ATOM 867 N N . ASP A 1 114 ? -12.502 0.105 0.708 1.00 97.69 114 ASP A N 1
ATOM 868 C CA . ASP A 1 114 ? -13.092 -1.237 0.609 1.00 97.69 114 ASP A CA 1
ATOM 869 C C . ASP A 1 114 ? -12.904 -1.846 -0.793 1.00 97.69 114 ASP A C 1
ATOM 871 O O . ASP A 1 114 ? -12.440 -2.977 -0.937 1.00 97.69 114 ASP A O 1
ATOM 875 N N . GLN A 1 115 ? -13.154 -1.060 -1.845 1.00 97.12 115 GLN A N 1
ATOM 876 C CA . GLN A 1 115 ? -12.945 -1.489 -3.232 1.00 97.12 115 GLN A CA 1
ATOM 877 C C . GLN A 1 115 ? -11.468 -1.743 -3.550 1.00 97.12 115 GLN A C 1
ATOM 879 O O . GLN A 1 115 ? -11.148 -2.736 -4.204 1.00 97.12 115 GLN A O 1
ATOM 884 N N . VAL A 1 116 ? -10.567 -0.868 -3.091 1.00 97.81 116 VAL A N 1
ATOM 885 C CA . VAL A 1 116 ? -9.116 -1.023 -3.289 1.00 97.81 116 VAL A CA 1
ATOM 886 C C . VAL A 1 116 ? -8.618 -2.303 -2.623 1.00 97.81 116 VAL A C 1
ATOM 888 O O . VAL A 1 116 ? -7.927 -3.092 -3.267 1.00 97.81 116 VAL A O 1
ATOM 891 N N . LEU A 1 117 ? -9.004 -2.537 -1.365 1.00 98.25 117 LEU A N 1
ATOM 892 C CA . LEU A 1 117 ? -8.650 -3.746 -0.622 1.00 98.25 117 LEU A CA 1
ATOM 893 C C . LEU A 1 117 ? -9.164 -5.003 -1.333 1.00 98.25 117 LEU A C 1
ATOM 895 O O . LEU A 1 117 ? -8.390 -5.932 -1.556 1.00 98.25 117 LEU A O 1
ATOM 899 N N . ALA A 1 118 ? -10.437 -5.012 -1.738 1.00 98.12 118 ALA A N 1
ATOM 900 C CA . ALA A 1 118 ? -11.049 -6.147 -2.420 1.00 98.12 118 ALA A CA 1
ATOM 901 C C . ALA A 1 118 ? -10.329 -6.493 -3.734 1.00 98.12 118 ALA A C 1
ATOM 903 O O . ALA A 1 118 ? -9.924 -7.638 -3.933 1.00 98.12 118 ALA A O 1
ATOM 904 N N . LEU A 1 119 ? -10.118 -5.497 -4.603 1.00 98.06 119 LEU A N 1
ATOM 905 C CA . LEU A 1 119 ? -9.453 -5.690 -5.894 1.00 98.06 119 LEU A CA 1
ATOM 906 C C . LEU A 1 119 ? -8.006 -6.153 -5.719 1.00 98.06 119 LEU A C 1
ATOM 908 O O . LEU A 1 119 ? -7.565 -7.087 -6.390 1.00 98.06 119 LEU A O 1
ATOM 912 N N . ALA A 1 120 ? -7.262 -5.524 -4.809 1.00 98.50 120 ALA A N 1
ATOM 913 C CA . ALA A 1 120 ? -5.876 -5.894 -4.567 1.00 98.50 120 ALA A CA 1
ATOM 914 C C . ALA A 1 120 ? -5.766 -7.328 -4.037 1.00 98.50 120 ALA A C 1
ATOM 916 O O . ALA A 1 120 ? -4.945 -8.102 -4.522 1.00 98.50 120 ALA A O 1
ATOM 917 N N . TYR A 1 121 ? -6.631 -7.728 -3.107 1.00 98.50 121 TYR A N 1
ATOM 918 C CA . TYR A 1 121 ? -6.609 -9.085 -2.567 1.00 98.50 121 TYR A CA 1
ATOM 919 C C . TYR A 1 121 ? -7.050 -10.142 -3.580 1.00 98.50 121 TYR A C 1
ATOM 921 O O . TYR A 1 121 ? -6.485 -11.234 -3.596 1.00 98.50 121 TYR A O 1
ATOM 929 N N . GLU A 1 122 ? -7.993 -9.828 -4.467 1.00 97.88 122 GLU A N 1
ATOM 930 C CA . GLU A 1 122 ? -8.420 -10.735 -5.538 1.00 97.88 122 GLU A CA 1
ATOM 931 C C . GLU A 1 122 ? -7.312 -10.943 -6.584 1.00 97.88 122 GLU A C 1
ATOM 933 O O . GLU A 1 122 ? -6.978 -12.079 -6.934 1.00 97.88 122 GLU A O 1
ATOM 938 N N . PHE A 1 123 ? -6.673 -9.867 -7.048 1.00 97.88 123 PHE A N 1
ATOM 939 C CA . PHE A 1 123 ? -5.813 -9.934 -8.235 1.00 97.88 123 PHE A CA 1
ATOM 940 C C . PHE A 1 123 ? -4.308 -9.937 -7.958 1.00 97.88 123 PHE A C 1
ATOM 942 O O . PHE A 1 123 ? -3.552 -10.369 -8.827 1.00 97.88 123 PHE A O 1
ATOM 949 N N . SER A 1 124 ? -3.855 -9.505 -6.778 1.00 98.56 124 SER A N 1
ATOM 950 C CA . SER A 1 124 ? -2.428 -9.368 -6.465 1.00 98.56 124 SER A CA 1
ATOM 951 C C . SER A 1 124 ? -1.955 -10.414 -5.444 1.00 98.56 124 SER A C 1
ATOM 953 O O . SER A 1 124 ? -2.197 -10.276 -4.240 1.00 98.56 124 SER A O 1
ATOM 955 N N . PRO A 1 125 ? -1.230 -11.466 -5.883 1.00 98.12 125 PRO A N 1
ATOM 956 C CA . PRO A 1 125 ? -0.537 -12.376 -4.976 1.00 98.12 125 PRO A CA 1
ATOM 957 C C . PRO A 1 125 ? 0.414 -11.652 -4.021 1.00 98.12 125 PRO A C 1
ATOM 959 O O . PRO A 1 125 ? 0.524 -12.055 -2.864 1.00 98.12 125 PRO A O 1
ATOM 962 N N . THR A 1 126 ? 1.082 -10.586 -4.476 1.00 98.62 126 THR A N 1
ATOM 963 C CA . THR A 1 126 ? 1.953 -9.770 -3.621 1.00 98.62 126 THR A CA 1
ATOM 964 C C . THR A 1 126 ? 1.152 -9.109 -2.507 1.00 98.62 126 THR A C 1
ATOM 966 O O . THR A 1 126 ? 1.504 -9.260 -1.339 1.00 98.62 126 THR A O 1
ATOM 969 N N . PHE A 1 127 ? 0.025 -8.475 -2.828 1.00 98.81 127 PHE A N 1
ATOM 970 C CA . PHE A 1 127 ? -0.849 -7.877 -1.827 1.00 98.81 127 PHE A CA 1
ATOM 971 C C . PHE A 1 127 ? -1.380 -8.913 -0.830 1.00 98.81 127 PHE A C 1
ATOM 973 O O . PHE A 1 127 ? -1.339 -8.671 0.377 1.00 98.81 127 PHE A O 1
ATOM 980 N N . ARG A 1 128 ? -1.811 -10.096 -1.300 1.00 98.62 128 ARG A N 1
ATOM 981 C CA . ARG A 1 128 ? -2.262 -11.181 -0.410 1.00 98.62 128 ARG A CA 1
ATOM 982 C C . ARG A 1 128 ? -1.197 -11.571 0.607 1.00 98.62 128 ARG A C 1
ATOM 984 O O . ARG A 1 128 ? -1.529 -11.704 1.778 1.00 98.62 128 ARG A O 1
ATOM 991 N N . ARG A 1 129 ? 0.074 -11.678 0.200 1.00 98.56 129 ARG A N 1
ATOM 992 C CA . ARG A 1 129 ? 1.187 -11.970 1.124 1.00 98.56 129 ARG A CA 1
ATOM 993 C C . ARG A 1 129 ? 1.306 -10.933 2.229 1.00 98.56 129 ARG A C 1
ATOM 995 O O . ARG A 1 129 ? 1.379 -11.303 3.401 1.00 98.56 129 ARG A O 1
ATOM 1002 N N . LEU A 1 130 ? 1.300 -9.653 1.859 1.00 98.62 130 LEU A N 1
ATOM 1003 C CA . LEU A 1 130 ? 1.404 -8.554 2.819 1.00 98.62 130 LEU A CA 1
ATOM 1004 C C . LEU A 1 130 ? 0.212 -8.548 3.776 1.00 98.62 130 LEU A C 1
ATOM 1006 O O . LEU A 1 130 ? 0.398 -8.480 4.989 1.00 98.62 130 LEU A O 1
ATOM 1010 N N . PHE A 1 131 ? -1.002 -8.682 3.241 1.00 98.62 131 PHE A N 1
ATOM 1011 C CA . PHE A 1 131 ? -2.219 -8.665 4.043 1.00 98.62 131 PHE A CA 1
ATOM 1012 C C . PHE A 1 131 ? -2.310 -9.874 4.978 1.00 98.62 131 PHE A C 1
ATOM 1014 O O . PHE A 1 131 ? -2.581 -9.709 6.163 1.00 98.62 131 PHE A O 1
ATOM 1021 N N . ASN A 1 132 ? -2.049 -11.083 4.475 1.00 98.31 132 ASN A N 1
ATOM 1022 C CA . ASN A 1 132 ? -2.102 -12.315 5.263 1.00 98.31 132 ASN A CA 1
ATOM 1023 C C . ASN A 1 132 ? -1.100 -12.278 6.418 1.00 98.31 132 ASN A C 1
ATOM 1025 O O . ASN A 1 132 ? -1.455 -12.584 7.555 1.00 98.31 132 ASN A O 1
ATOM 1029 N N . TYR A 1 133 ? 0.127 -11.833 6.145 1.00 98.06 133 TYR A N 1
ATOM 1030 C CA . TYR A 1 133 ? 1.136 -11.687 7.184 1.00 98.06 133 TYR A CA 1
ATOM 1031 C C . TYR A 1 133 ? 0.764 -10.597 8.200 1.00 98.06 133 TYR A C 1
ATOM 1033 O O . TYR A 1 133 ? 0.894 -10.806 9.404 1.00 98.06 133 TYR A O 1
ATOM 1041 N N . ALA A 1 134 ? 0.239 -9.453 7.752 1.00 97.06 134 ALA A N 1
ATOM 1042 C CA . ALA A 1 134 ? -0.225 -8.402 8.656 1.00 97.06 134 ALA A CA 1
ATOM 1043 C C . ALA A 1 134 ? -1.390 -8.864 9.545 1.00 97.06 134 ALA A C 1
ATOM 1045 O O . ALA A 1 134 ? -1.402 -8.571 10.746 1.00 97.06 134 ALA A O 1
ATOM 1046 N N . ALA A 1 135 ? -2.333 -9.620 8.974 1.00 96.69 135 ALA A N 1
ATOM 1047 C CA . ALA A 1 135 ? -3.444 -10.229 9.694 1.00 96.69 135 ALA A CA 1
ATOM 1048 C C . ALA A 1 135 ? -2.931 -11.128 10.822 1.00 96.69 135 ALA A C 1
ATOM 1050 O O . ALA A 1 135 ? -3.292 -10.911 11.975 1.00 96.69 135 ALA A O 1
ATOM 1051 N N . ASP A 1 136 ? -2.012 -12.044 10.513 1.00 95.62 136 ASP A N 1
ATOM 1052 C CA . ASP A 1 136 ? -1.449 -12.974 11.497 1.00 95.62 136 ASP A CA 1
ATOM 1053 C C . ASP A 1 136 ? -0.634 -12.276 12.596 1.00 95.62 136 ASP A C 1
ATOM 1055 O O . ASP A 1 136 ? -0.558 -12.775 13.720 1.00 95.62 136 ASP A O 1
ATOM 1059 N N . MET A 1 137 ? -0.023 -11.129 12.287 1.00 93.19 137 MET A N 1
ATOM 1060 C CA . MET A 1 137 ? 0.960 -10.506 13.172 1.00 93.19 137 MET A CA 1
ATOM 1061 C C . MET A 1 137 ? 0.437 -9.344 14.013 1.00 93.19 137 MET A C 1
ATOM 1063 O O . MET A 1 137 ? 0.871 -9.211 15.155 1.00 93.19 137 MET A O 1
ATOM 1067 N N . HIS A 1 138 ? -0.394 -8.451 13.468 1.00 89.00 138 HIS A N 1
ATOM 1068 C CA . HIS A 1 138 ? -0.694 -7.191 14.165 1.00 89.00 138 HIS A CA 1
ATOM 1069 C C . HIS A 1 138 ? -2.072 -6.574 13.905 1.00 89.00 138 HIS A C 1
ATOM 1071 O O . HIS A 1 138 ? -2.525 -5.801 14.751 1.00 89.00 138 HIS A O 1
ATOM 1077 N N . LEU A 1 139 ? -2.783 -6.911 12.821 1.00 90.69 139 LEU A N 1
ATOM 1078 C CA . LEU A 1 139 ? -4.103 -6.306 12.566 1.00 90.69 139 LEU A CA 1
ATOM 1079 C C . LEU A 1 139 ? -5.145 -6.672 13.639 1.00 90.69 139 LEU A C 1
ATOM 1081 O O . LEU A 1 139 ? -6.029 -5.876 13.935 1.00 90.69 139 LEU A O 1
ATOM 1085 N N . HIS A 1 140 ? -5.019 -7.832 14.290 1.00 81.69 140 HIS A N 1
ATOM 1086 C CA . HIS A 1 140 ? -5.896 -8.207 15.407 1.00 81.69 140 HIS A CA 1
ATOM 1087 C C . HIS A 1 140 ? -5.636 -7.414 16.699 1.00 81.69 140 HIS A C 1
ATOM 1089 O O . HIS A 1 140 ? -6.527 -7.308 17.540 1.00 81.69 140 HIS A O 1
ATOM 1095 N N . GLU A 1 141 ? -4.422 -6.889 16.880 1.00 80.12 141 GLU A N 1
ATOM 1096 C CA . GLU A 1 141 ? -4.010 -6.194 18.105 1.00 80.12 141 GLU A CA 1
ATOM 1097 C C . GLU A 1 141 ? -4.148 -4.674 17.984 1.00 80.12 141 GLU A C 1
ATOM 1099 O O . GLU A 1 141 ? -4.466 -3.996 18.961 1.00 80.12 141 GLU A O 1
ATOM 1104 N N . SER A 1 142 ? -3.911 -4.130 16.789 1.00 82.69 142 SER A N 1
ATOM 1105 C CA . SER A 1 142 ? -3.993 -2.697 16.523 1.00 82.69 142 SER A CA 1
ATOM 1106 C C . SER A 1 142 ? -4.499 -2.453 15.107 1.00 82.69 142 SER A C 1
ATOM 1108 O O . SER A 1 142 ? -3.724 -2.343 14.158 1.00 82.69 142 SER A O 1
ATOM 1110 N N . ARG A 1 143 ? -5.819 -2.316 14.990 1.00 92.69 143 ARG A N 1
ATOM 1111 C CA . ARG A 1 143 ? -6.466 -1.831 13.770 1.00 92.69 143 ARG A CA 1
ATOM 1112 C C . ARG A 1 143 ? -6.170 -0.350 13.545 1.00 92.69 143 ARG A C 1
ATOM 1114 O O . ARG A 1 143 ? -5.816 0.380 14.478 1.00 92.69 143 ARG A O 1
ATOM 1121 N N . TRP A 1 144 ? -6.329 0.087 12.304 1.00 97.12 144 TRP A N 1
ATOM 1122 C CA . TRP A 1 144 ? -6.053 1.455 11.888 1.00 97.12 144 TRP A CA 1
ATOM 1123 C C . TRP A 1 144 ? -7.301 2.331 12.016 1.00 97.12 144 TRP A C 1
ATOM 1125 O O . TRP A 1 144 ? -8.400 1.944 11.621 1.00 97.12 144 TRP A O 1
ATOM 1135 N N . TYR A 1 145 ? -7.142 3.533 12.559 1.00 97.25 145 TYR A N 1
ATOM 1136 C CA . TYR A 1 145 ? -8.146 4.583 12.423 1.00 97.25 145 TYR A CA 1
ATOM 1137 C C . TYR A 1 145 ? -8.021 5.224 11.046 1.00 97.25 145 TYR A C 1
ATOM 1139 O O . TYR A 1 145 ? -6.911 5.482 10.580 1.00 97.25 145 TYR A O 1
ATOM 1147 N N . LEU A 1 146 ? -9.157 5.496 10.412 1.00 97.94 146 LEU A N 1
ATOM 1148 C CA . LEU A 1 146 ? -9.202 6.160 9.118 1.00 97.94 146 LEU A CA 1
ATOM 1149 C C . LEU A 1 146 ? -9.413 7.668 9.304 1.00 97.94 146 LEU A C 1
ATOM 1151 O O . LEU A 1 146 ? -10.494 8.114 9.713 1.00 97.94 146 LEU A O 1
ATOM 1155 N N . ALA A 1 147 ? -8.381 8.435 8.965 1.00 97.44 147 ALA A N 1
ATOM 1156 C CA . ALA A 1 147 ? -8.401 9.888 8.880 1.00 97.44 147 ALA A CA 1
ATOM 1157 C C . ALA A 1 147 ? -8.853 10.301 7.472 1.00 97.44 147 ALA A C 1
ATOM 1159 O O . ALA A 1 147 ? -8.048 10.529 6.571 1.00 97.44 147 ALA A O 1
ATOM 1160 N N . ALA A 1 148 ? -10.168 10.313 7.261 1.00 95.94 148 ALA A N 1
ATOM 1161 C CA . ALA A 1 148 ? -10.744 10.693 5.976 1.00 95.94 148 ALA A CA 1
ATOM 1162 C C . ALA A 1 148 ? -10.642 12.208 5.742 1.00 95.94 148 ALA A C 1
ATOM 1164 O O . ALA A 1 148 ? -10.932 12.982 6.655 1.00 95.94 148 ALA A O 1
ATOM 1165 N N . ASP A 1 149 ? -10.330 12.604 4.503 1.00 92.06 149 ASP A N 1
ATOM 1166 C CA . ASP A 1 149 ? -10.196 14.013 4.073 1.00 92.06 149 ASP A CA 1
ATOM 1167 C C . ASP A 1 149 ? -8.972 14.733 4.668 1.00 92.06 149 ASP A C 1
ATOM 1169 O O . ASP A 1 149 ? -8.921 15.957 4.791 1.00 92.06 149 ASP A O 1
ATOM 1173 N N . GLU A 1 150 ? -7.968 13.951 5.062 1.00 93.88 150 GLU A N 1
ATOM 1174 C CA . GLU A 1 150 ? -6.642 14.437 5.434 1.00 93.88 150 GLU A CA 1
ATOM 1175 C C . GLU A 1 150 ? -5.627 14.095 4.339 1.00 93.88 150 GLU A C 1
ATOM 1177 O O . GLU A 1 150 ? -5.866 13.233 3.492 1.00 93.88 150 GLU A O 1
ATOM 1182 N N . ALA A 1 151 ? -4.492 14.798 4.324 1.00 92.44 151 ALA A N 1
ATOM 1183 C CA . ALA A 1 151 ? -3.414 14.506 3.383 1.00 92.44 151 ALA A CA 1
ATOM 1184 C C . ALA A 1 151 ? -2.943 13.053 3.542 1.00 92.44 151 ALA A C 1
ATOM 1186 O O . ALA A 1 151 ? -2.846 12.567 4.671 1.00 92.44 151 ALA A O 1
ATOM 1187 N N . PHE A 1 152 ? -2.644 12.386 2.422 1.00 94.25 152 PHE A N 1
ATOM 1188 C CA . PHE A 1 152 ? -2.184 10.997 2.426 1.00 94.25 152 PHE A CA 1
ATOM 1189 C C . PHE A 1 152 ? -1.009 10.794 3.387 1.00 94.25 152 PHE A C 1
ATOM 1191 O O . PHE A 1 152 ? -0.062 11.585 3.416 1.00 94.25 152 PHE A O 1
ATOM 1198 N N . GLY A 1 153 ? -1.098 9.742 4.196 1.00 94.38 153 GLY A N 1
ATOM 1199 C CA . GLY A 1 153 ? -0.033 9.365 5.114 1.00 94.38 153 GLY A CA 1
ATOM 1200 C C . GLY A 1 153 ? -0.446 8.280 6.100 1.00 94.38 153 GLY A C 1
ATOM 1201 O O . GLY A 1 153 ? -1.615 8.144 6.456 1.00 94.38 153 GLY A O 1
ATOM 1202 N N . ALA A 1 154 ? 0.531 7.551 6.627 1.00 95.25 154 ALA A N 1
ATOM 1203 C CA . ALA A 1 154 ? 0.316 6.531 7.643 1.00 95.25 154 ALA A CA 1
ATOM 1204 C C . ALA A 1 154 ? 1.296 6.681 8.811 1.00 95.25 154 ALA A C 1
ATOM 1206 O O . ALA A 1 154 ? 2.480 6.992 8.649 1.00 95.25 154 ALA A O 1
ATOM 1207 N N . THR A 1 155 ? 0.832 6.390 10.026 1.00 93.19 155 THR A N 1
ATOM 1208 C CA . THR A 1 155 ? 1.687 6.344 11.223 1.00 93.19 155 THR A CA 1
ATOM 1209 C C . THR A 1 155 ? 2.483 5.032 11.319 1.00 93.19 155 THR A C 1
ATOM 1211 O O . THR A 1 155 ? 2.362 4.277 12.294 1.00 93.19 155 THR A O 1
ATOM 1214 N N . ALA A 1 156 ? 3.291 4.731 10.301 1.00 85.06 156 ALA A N 1
ATOM 1215 C CA . ALA A 1 156 ? 4.078 3.497 10.213 1.00 85.06 156 ALA A CA 1
ATOM 1216 C C . ALA A 1 156 ? 5.100 3.370 11.363 1.00 85.06 156 ALA A C 1
ATOM 1218 O O . ALA A 1 156 ? 5.295 2.295 11.941 1.00 85.06 156 ALA A O 1
ATOM 1219 N N . THR A 1 157 ? 5.696 4.486 11.7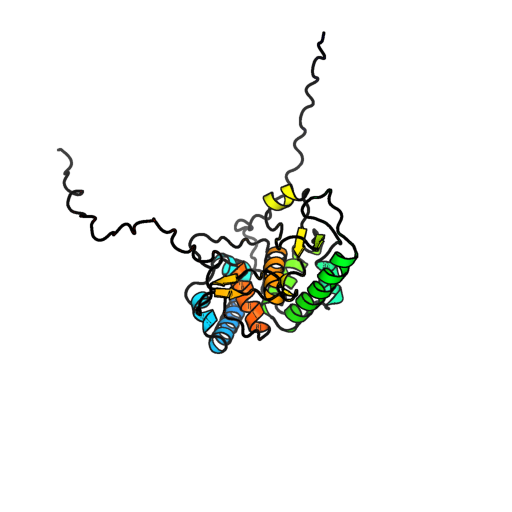91 1.00 86.31 157 THR A N 1
ATOM 1220 C CA . THR A 1 157 ? 6.711 4.522 12.855 1.00 86.31 157 THR A CA 1
ATOM 1221 C C . THR A 1 157 ? 6.129 4.840 14.235 1.00 86.31 157 THR A C 1
ATOM 1223 O O . THR A 1 157 ? 5.092 5.488 14.382 1.00 86.31 157 THR A O 1
ATOM 1226 N N . ALA A 1 158 ? 6.843 4.437 15.292 1.00 86.19 158 ALA A N 1
ATOM 1227 C CA . ALA A 1 158 ? 6.457 4.755 16.670 1.00 86.19 158 ALA A CA 1
ATOM 1228 C C . ALA A 1 158 ? 6.412 6.270 16.946 1.00 86.19 158 ALA A C 1
ATOM 1230 O O . ALA A 1 158 ? 5.558 6.720 17.705 1.00 86.19 158 ALA A O 1
ATOM 1231 N N . GLN A 1 159 ? 7.295 7.048 16.310 1.00 87.62 159 GLN A N 1
ATOM 1232 C CA . GLN A 1 159 ? 7.323 8.506 16.437 1.00 87.62 159 GLN A CA 1
ATOM 1233 C C . GLN A 1 159 ? 6.073 9.150 15.823 1.00 87.62 159 GLN A C 1
ATOM 1235 O O . GLN A 1 159 ? 5.479 10.036 16.432 1.00 87.62 159 GLN A O 1
ATOM 1240 N N . GLN A 1 160 ? 5.639 8.685 14.648 1.00 89.69 160 GLN A N 1
ATOM 1241 C CA . GLN A 1 160 ? 4.395 9.167 14.040 1.00 89.69 160 GLN A CA 1
ATOM 1242 C C . GLN A 1 160 ? 3.181 8.803 14.904 1.00 89.69 160 GLN A C 1
ATOM 1244 O O . GLN A 1 160 ? 2.312 9.643 15.123 1.00 89.69 160 GLN A O 1
ATOM 1249 N N . ARG A 1 161 ? 3.153 7.587 15.474 1.00 90.69 161 ARG A N 1
ATOM 1250 C CA . ARG A 1 161 ? 2.087 7.184 16.406 1.00 90.69 161 ARG A CA 1
ATOM 1251 C C . ARG A 1 161 ? 2.055 8.044 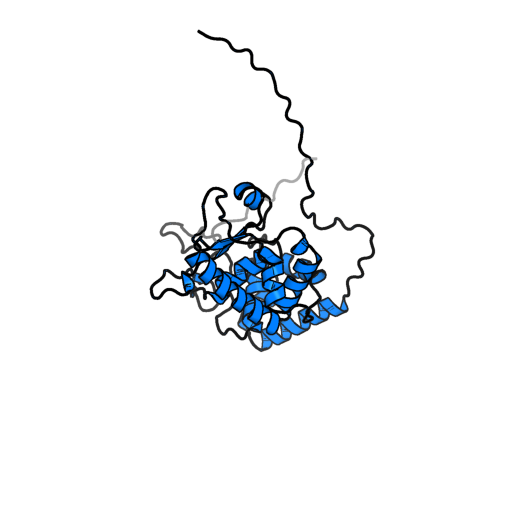17.662 1.00 90.69 161 ARG A C 1
ATOM 1253 O O . ARG A 1 161 ? 0.970 8.378 18.117 1.00 90.69 161 ARG A O 1
ATOM 1260 N N . GLU A 1 162 ? 3.203 8.414 18.230 1.00 89.75 162 GLU A N 1
ATOM 1261 C CA . GLU A 1 162 ? 3.260 9.324 19.385 1.00 89.75 162 GLU A CA 1
ATOM 1262 C C . GLU A 1 162 ? 2.589 10.668 19.072 1.00 89.75 162 GLU A C 1
ATOM 1264 O O . GLU A 1 162 ? 1.772 11.135 19.864 1.00 89.75 162 GLU A O 1
ATOM 1269 N N . GLY A 1 163 ? 2.838 11.225 17.882 1.00 87.12 163 GLY A N 1
ATOM 1270 C CA . GLY A 1 163 ? 2.147 12.425 17.399 1.00 87.12 163 GLY A CA 1
ATOM 1271 C C . GLY A 1 163 ? 0.630 12.252 17.262 1.00 87.12 163 GLY A C 1
ATOM 1272 O O . GLY A 1 163 ? -0.112 13.188 17.539 1.00 87.12 163 GLY A O 1
ATOM 1273 N N . ALA A 1 164 ? 0.168 11.046 16.924 1.00 88.69 164 ALA A N 1
ATOM 1274 C CA . ALA A 1 164 ? -1.247 10.711 16.756 1.00 88.69 164 ALA A CA 1
ATOM 1275 C C . ALA A 1 164 ? -1.935 10.172 18.029 1.00 88.69 164 ALA A C 1
ATOM 1277 O O . ALA A 1 164 ? -2.986 9.521 17.957 1.00 88.69 164 ALA A O 1
ATOM 1278 N N . GLY A 1 165 ? -1.363 10.413 19.214 1.00 89.38 165 GLY A N 1
ATOM 1279 C CA . GLY A 1 165 ? -1.929 9.952 20.487 1.00 89.38 165 GLY A CA 1
ATOM 1280 C C . GLY A 1 165 ? -1.747 8.449 20.729 1.00 89.38 165 GLY A C 1
ATOM 1281 O O . GLY A 1 165 ? -2.619 7.799 21.297 1.00 89.38 165 GLY A O 1
ATOM 1282 N N . HIS A 1 166 ? -0.623 7.893 20.276 1.00 90.62 166 HIS A N 1
ATOM 1283 C CA . HIS A 1 166 ? -0.274 6.467 20.305 1.00 90.62 166 HIS A CA 1
ATOM 1284 C C . HIS A 1 166 ? -1.220 5.556 19.506 1.00 90.62 166 HIS A C 1
ATOM 1286 O O . HIS A 1 166 ? -1.310 4.361 19.787 1.00 90.62 166 HIS A O 1
ATOM 1292 N N . ARG A 1 167 ? -1.900 6.106 18.495 1.00 91.56 167 ARG A N 1
ATOM 1293 C CA . ARG A 1 167 ? -2.818 5.370 17.616 1.00 91.56 167 ARG A CA 1
ATOM 1294 C C . ARG A 1 167 ? -2.179 5.094 16.261 1.00 91.56 167 ARG A C 1
ATOM 1296 O O . ARG A 1 167 ? -1.381 5.895 15.781 1.00 91.56 167 ARG A O 1
ATOM 1303 N N . SER A 1 168 ? -2.568 3.978 15.652 1.00 95.19 168 SER A N 1
ATOM 1304 C CA . SER A 1 168 ? -2.302 3.687 14.244 1.00 95.19 168 SER A CA 1
ATOM 1305 C C . SER A 1 168 ? -3.353 4.406 13.400 1.00 95.19 168 SER A C 1
ATOM 1307 O O . SER A 1 168 ? -4.539 4.106 13.527 1.00 95.19 168 SER A O 1
ATOM 1309 N N . VAL A 1 169 ? -2.942 5.387 12.599 1.00 97.00 169 VAL A N 1
ATOM 1310 C CA . VAL A 1 169 ? -3.825 6.209 11.760 1.00 97.00 169 VAL A CA 1
ATOM 1311 C C . VAL A 1 169 ? -3.356 6.138 10.311 1.00 97.00 169 VAL A C 1
ATOM 1313 O O . VAL A 1 169 ? -2.169 6.321 10.035 1.00 97.00 169 VAL A O 1
ATOM 1316 N N . ILE A 1 170 ? -4.292 5.855 9.406 1.00 97.81 170 ILE A N 1
ATOM 1317 C CA . ILE A 1 170 ? -4.112 5.940 7.958 1.00 97.81 170 ILE A CA 1
ATOM 1318 C C . ILE A 1 170 ? -4.976 7.097 7.451 1.00 97.81 170 ILE A C 1
ATOM 1320 O O . ILE A 1 170 ? -6.189 7.121 7.661 1.00 97.81 170 ILE A O 1
ATOM 1324 N N . ALA A 1 171 ? -4.338 8.085 6.840 1.00 97.31 171 ALA A N 1
ATOM 1325 C CA . ALA A 1 171 ? -4.966 9.263 6.273 1.00 97.31 171 ALA A CA 1
ATOM 1326 C C . ALA A 1 171 ? -5.115 9.090 4.765 1.00 97.31 171 ALA A C 1
ATOM 1328 O O . ALA A 1 171 ? -4.155 8.763 4.069 1.00 97.31 171 ALA A O 1
ATOM 1329 N N . LEU A 1 172 ? -6.343 9.264 4.285 1.00 96.81 172 LEU A N 1
ATOM 1330 C CA . LEU A 1 172 ? -6.734 9.073 2.892 1.00 96.81 172 LEU A CA 1
ATOM 1331 C C . LEU A 1 172 ? -7.763 10.146 2.529 1.00 96.81 172 LEU A C 1
ATOM 1333 O O . LEU A 1 172 ? -8.618 10.505 3.345 1.00 96.81 172 LEU A O 1
ATOM 1337 N N . ASN A 1 173 ? -7.742 10.616 1.287 1.00 92.88 173 ASN A N 1
ATOM 1338 C CA . ASN A 1 173 ? -8.708 11.600 0.807 1.00 92.88 173 ASN A CA 1
ATOM 1339 C C . ASN A 1 173 ? -9.265 11.243 -0.578 1.00 92.88 173 ASN A C 1
ATOM 1341 O O . ASN A 1 173 ? -9.023 10.154 -1.110 1.00 92.88 173 ASN A O 1
ATOM 1345 N N . SER A 1 174 ? -10.109 12.128 -1.111 1.00 87.62 174 SER A N 1
ATOM 1346 C CA . SER A 1 174 ? -10.745 11.961 -2.422 1.00 87.62 174 SER A CA 1
ATOM 1347 C C . SER A 1 174 ? -10.150 12.859 -3.514 1.00 87.62 174 SER A C 1
ATOM 1349 O O . SER A 1 174 ? -10.611 12.786 -4.652 1.00 87.62 174 SER A O 1
ATOM 1351 N N . ASP A 1 175 ? -9.117 13.647 -3.205 1.00 82.56 175 ASP A N 1
ATOM 1352 C CA . ASP A 1 175 ? -8.514 14.627 -4.119 1.00 82.56 175 ASP A CA 1
ATOM 1353 C C . ASP A 1 175 ? -8.080 14.002 -5.459 1.00 82.56 175 ASP A C 1
ATOM 1355 O O . ASP A 1 175 ? -8.364 14.590 -6.506 1.00 82.56 175 ASP A O 1
ATOM 1359 N N . PRO A 1 176 ? -7.499 12.778 -5.504 1.00 76.62 176 PRO A N 1
ATOM 1360 C CA . PRO A 1 176 ? -7.129 12.138 -6.767 1.00 76.62 176 PRO A CA 1
ATOM 1361 C C . PRO A 1 176 ? -8.304 11.839 -7.711 1.00 76.62 176 PRO A C 1
ATOM 1363 O O . PRO A 1 176 ? -8.074 11.499 -8.871 1.00 76.62 176 PRO A O 1
ATOM 1366 N N . PHE A 1 177 ? -9.551 11.922 -7.236 1.00 72.06 177 PHE A N 1
ATOM 1367 C CA . PHE A 1 177 ? -10.761 11.687 -8.031 1.00 72.06 177 PHE A CA 1
ATOM 1368 C C . PHE A 1 177 ? -11.437 12.982 -8.487 1.00 72.06 177 PHE A C 1
ATOM 1370 O O . PHE A 1 177 ? -12.345 12.933 -9.322 1.00 72.06 177 PHE A O 1
ATOM 1377 N N . GLU A 1 178 ? -11.043 14.132 -7.939 1.00 73.81 178 GLU A N 1
ATOM 1378 C CA . GLU A 1 178 ? -11.706 15.397 -8.227 1.00 73.81 178 GLU A CA 1
ATOM 1379 C C . GLU A 1 178 ? -11.218 15.986 -9.553 1.00 73.81 178 GLU A C 1
ATOM 1381 O O . GLU A 1 178 ? -10.026 16.172 -9.800 1.00 73.81 178 GLU A O 1
ATOM 1386 N N . ALA A 1 179 ? -12.165 16.296 -10.442 1.00 61.03 179 ALA A N 1
ATOM 1387 C CA . ALA A 1 179 ? -11.857 16.913 -11.723 1.00 61.03 179 ALA A CA 1
ATOM 1388 C C . ALA A 1 179 ? -11.255 18.312 -11.508 1.00 61.03 179 ALA A C 1
ATOM 1390 O O . ALA A 1 179 ? -11.944 19.227 -11.059 1.00 61.03 179 ALA A O 1
ATOM 1391 N N . GLY A 1 180 ? -9.982 18.480 -11.876 1.00 61.66 180 GLY A N 1
ATOM 1392 C CA . GLY A 1 180 ? -9.240 19.726 -11.662 1.00 61.66 180 GLY A CA 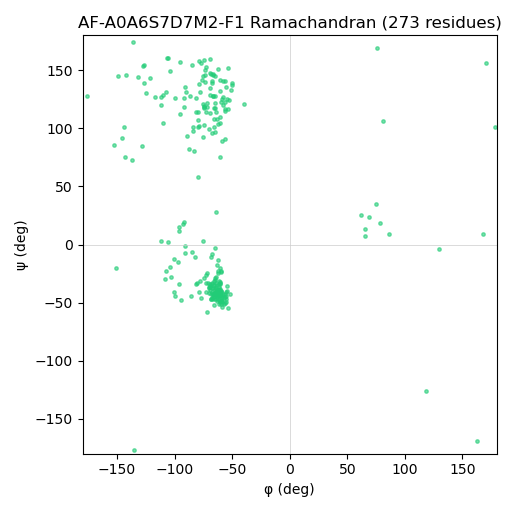1
ATOM 1393 C C . GLY A 1 180 ? -8.581 19.840 -10.285 1.00 61.66 180 GLY A C 1
ATOM 1394 O O . GLY A 1 180 ? -8.086 20.920 -9.966 1.00 61.66 180 GLY A O 1
ATOM 1395 N N . GLY A 1 181 ? -8.570 18.759 -9.497 1.00 60.62 181 GLY A N 1
ATOM 1396 C CA . GLY A 1 181 ? -7.720 18.643 -8.316 1.00 60.62 181 GLY A CA 1
ATOM 1397 C C . GLY A 1 181 ? -6.238 18.699 -8.691 1.00 60.62 181 GLY A C 1
ATOM 1398 O O . GLY A 1 181 ? -5.850 18.330 -9.804 1.00 60.62 181 GLY A O 1
ATOM 1399 N N . ASP A 1 182 ? -5.413 19.198 -7.772 1.00 64.25 182 ASP A N 1
ATOM 1400 C CA . ASP A 1 182 ? -3.962 19.118 -7.923 1.00 64.25 182 ASP A CA 1
ATOM 1401 C C . ASP A 1 182 ? -3.561 17.660 -7.690 1.00 64.25 182 ASP A C 1
ATOM 1403 O O . ASP A 1 182 ? -3.780 17.105 -6.612 1.00 64.25 182 ASP A O 1
ATOM 1407 N N . HIS A 1 183 ? -3.068 17.002 -8.735 1.00 74.75 183 HIS A N 1
ATOM 1408 C CA . HIS A 1 183 ? -2.600 15.631 -8.622 1.00 74.75 183 HIS A CA 1
ATOM 1409 C C . HIS A 1 183 ? -1.118 15.671 -8.301 1.00 74.75 183 HIS A C 1
ATOM 1411 O O . HIS A 1 183 ? -0.317 16.115 -9.130 1.00 74.75 183 HIS A O 1
ATOM 1417 N N . ASP A 1 184 ? -0.750 15.135 -7.140 1.00 86.50 184 ASP A N 1
ATOM 1418 C CA . ASP A 1 184 ? 0.644 14.822 -6.878 1.00 86.50 184 ASP A CA 1
ATOM 1419 C C . ASP A 1 184 ? 1.197 13.944 -8.006 1.00 86.50 184 ASP A C 1
ATOM 1421 O O . ASP A 1 184 ? 0.489 13.167 -8.662 1.00 86.50 184 ASP A O 1
ATOM 1425 N N . VAL A 1 185 ? 2.498 14.064 -8.230 1.00 91.00 185 VAL A N 1
ATOM 1426 C CA . VAL A 1 185 ? 3.180 13.404 -9.336 1.00 91.00 185 VAL A CA 1
ATOM 1427 C C . VAL A 1 185 ? 4.365 12.582 -8.851 1.00 91.00 185 VAL A C 1
ATOM 1429 O O . VAL A 1 185 ? 4.979 12.881 -7.827 1.00 91.00 185 VAL A O 1
ATOM 1432 N N . TYR A 1 186 ? 4.731 11.564 -9.623 1.00 93.75 186 TYR A N 1
ATOM 1433 C CA . TYR A 1 186 ? 5.882 10.715 -9.355 1.00 93.75 186 TYR A CA 1
ATOM 1434 C C . TYR A 1 186 ? 6.820 10.610 -10.555 1.00 93.75 186 TYR A C 1
ATOM 1436 O O . TYR A 1 186 ? 6.421 10.755 -11.712 1.00 93.75 186 TYR A O 1
ATOM 1444 N N . ALA A 1 187 ? 8.092 10.340 -10.263 1.00 94.38 187 ALA A N 1
ATOM 1445 C CA . ALA A 1 187 ? 9.102 10.091 -11.279 1.00 94.38 187 ALA A CA 1
ATOM 1446 C C . ALA A 1 187 ? 8.970 8.669 -11.837 1.00 94.38 187 ALA A C 1
ATOM 1448 O O . ALA A 1 187 ? 8.937 7.689 -11.087 1.00 94.38 187 ALA A O 1
ATOM 1449 N N . CYS A 1 188 ? 8.960 8.561 -13.160 1.00 94.81 188 CYS A N 1
ATOM 1450 C CA . CYS A 1 188 ? 8.922 7.322 -13.923 1.00 94.81 188 CYS A CA 1
ATOM 1451 C C . CYS A 1 188 ? 9.911 7.389 -15.101 1.00 94.81 188 CYS A C 1
ATOM 1453 O O . CYS A 1 188 ? 10.523 8.427 -15.356 1.00 94.81 188 CYS A O 1
ATOM 1455 N N . ALA A 1 189 ? 10.078 6.288 -15.837 1.00 91.94 189 ALA A N 1
ATOM 1456 C CA . ALA A 1 189 ? 11.006 6.238 -16.974 1.00 91.94 189 ALA A CA 1
ATOM 1457 C C . ALA A 1 189 ? 10.645 7.221 -18.109 1.00 91.94 189 ALA A C 1
ATOM 1459 O O . ALA A 1 189 ? 11.518 7.645 -18.863 1.00 91.94 189 ALA A O 1
ATOM 1460 N N . GLU A 1 190 ? 9.371 7.601 -18.214 1.00 91.88 190 GLU A N 1
ATOM 1461 C CA . GLU A 1 190 ? 8.849 8.519 -19.234 1.00 91.88 190 GLU A CA 1
ATOM 1462 C C . GLU A 1 190 ? 8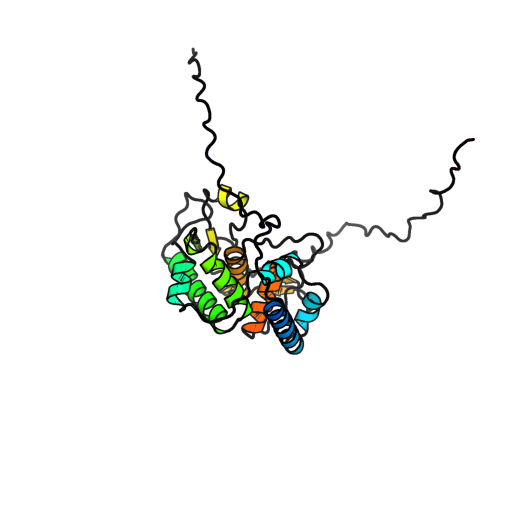.870 9.991 -18.781 1.00 91.88 190 GLU A C 1
ATOM 1464 O O . GLU A 1 190 ? 8.505 10.885 -19.544 1.00 91.88 190 GLU A O 1
ATOM 1469 N N . GLY A 1 191 ? 9.320 10.264 -17.550 1.00 92.12 191 GLY A N 1
ATOM 1470 C CA . GLY A 1 191 ? 9.325 11.590 -16.941 1.00 92.12 191 GLY A CA 1
ATOM 1471 C C . GLY A 1 191 ? 8.467 11.633 -15.682 1.00 92.12 191 GLY A C 1
ATOM 1472 O O . GLY A 1 191 ? 8.669 10.852 -14.756 1.00 92.12 191 GLY A O 1
ATOM 1473 N N . ILE A 1 192 ? 7.527 12.570 -15.625 1.00 91.88 192 ILE A N 1
ATOM 1474 C CA . ILE A 1 192 ? 6.660 12.789 -14.467 1.00 91.88 192 ILE A CA 1
ATOM 1475 C C 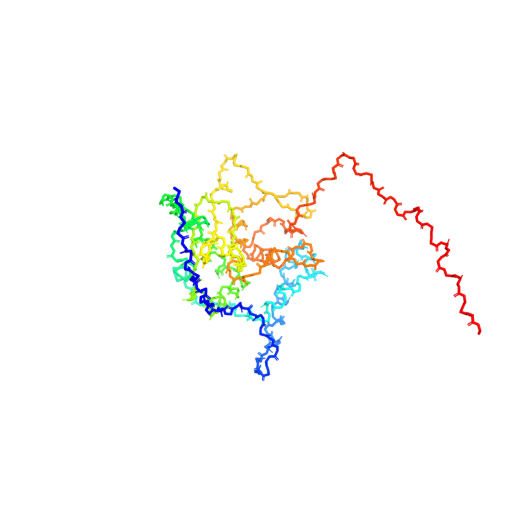. ILE A 1 192 ? 5.250 12.291 -14.796 1.00 91.88 192 ILE A C 1
ATOM 1477 O O . ILE A 1 192 ? 4.711 12.636 -15.847 1.00 91.88 192 ILE A O 1
ATOM 1481 N N . HIS A 1 193 ? 4.657 11.497 -13.905 1.00 91.56 193 HIS A N 1
ATOM 1482 C CA . HIS A 1 193 ? 3.324 10.918 -14.078 1.00 91.56 193 HIS A CA 1
ATOM 1483 C C . HIS A 1 193 ? 2.432 11.246 -12.867 1.00 91.56 193 HIS A C 1
ATOM 1485 O O . HIS A 1 193 ? 2.921 11.181 -11.740 1.00 91.56 193 HIS A O 1
ATOM 1491 N N . PRO A 1 194 ? 1.144 11.592 -13.050 1.00 91.50 194 PRO A N 1
ATOM 1492 C CA . PRO A 1 194 ? 0.237 11.841 -11.931 1.00 91.50 194 PRO A CA 1
ATOM 1493 C C . PRO A 1 194 ? -0.078 10.558 -11.156 1.00 91.50 194 PRO A C 1
ATOM 1495 O O . PRO A 1 194 ? -0.172 9.471 -11.741 1.00 91.50 194 PRO A O 1
ATOM 1498 N N . PHE A 1 195 ? -0.277 10.676 -9.846 1.00 91.75 195 PHE A N 1
ATOM 1499 C CA . PHE A 1 195 ? -0.826 9.589 -9.045 1.00 91.75 195 PHE A CA 1
ATOM 1500 C C . PHE A 1 195 ? -2.299 9.347 -9.390 1.00 91.75 195 PHE A C 1
ATOM 1502 O O . PHE A 1 195 ? -3.100 10.275 -9.481 1.00 91.75 195 PHE A O 1
ATOM 1509 N N . SER A 1 196 ? -2.664 8.075 -9.557 1.00 92.62 196 SER A N 1
ATOM 1510 C CA . SER A 1 196 ? -4.064 7.655 -9.551 1.00 92.62 196 SER A CA 1
ATOM 1511 C C . SER A 1 196 ? -4.521 7.428 -8.113 1.00 92.62 196 SER A C 1
ATOM 1513 O O . SER A 1 196 ? -3.715 7.060 -7.258 1.00 92.62 196 SER A O 1
ATOM 1515 N N . GLY A 1 197 ? -5.822 7.544 -7.846 1.00 92.69 197 GLY A N 1
ATOM 1516 C CA . GLY A 1 197 ? -6.335 7.243 -6.509 1.00 92.69 197 GLY A CA 1
ATOM 1517 C C . GLY A 1 197 ? -6.097 5.793 -6.073 1.00 92.69 197 GLY A C 1
ATOM 1518 O O . GLY A 1 197 ? -5.847 5.552 -4.900 1.00 92.69 197 GLY A O 1
ATOM 1519 N N . MET A 1 198 ? -6.088 4.825 -7.002 1.00 95.56 198 MET A N 1
ATOM 1520 C CA . MET A 1 198 ? -5.679 3.445 -6.692 1.00 95.56 198 MET A CA 1
ATOM 1521 C C . MET A 1 198 ? -4.232 3.395 -6.181 1.00 95.56 198 MET A C 1
ATOM 1523 O O . MET A 1 198 ? -3.977 2.793 -5.141 1.00 95.56 198 MET A O 1
ATOM 1527 N N . ARG A 1 199 ? -3.297 4.067 -6.867 1.00 96.56 199 ARG A N 1
ATOM 1528 C CA . ARG A 1 199 ? -1.884 4.102 -6.468 1.00 96.56 199 ARG A CA 1
ATOM 1529 C C . ARG A 1 199 ? -1.689 4.815 -5.127 1.00 96.56 199 ARG A C 1
ATOM 1531 O O . ARG A 1 199 ? -1.041 4.253 -4.255 1.00 96.56 199 ARG A O 1
ATOM 1538 N N . SER A 1 200 ? -2.301 5.988 -4.931 1.00 95.75 200 SER A N 1
ATOM 1539 C CA . SER A 1 200 ? -2.211 6.739 -3.666 1.00 95.75 200 SER A CA 1
ATOM 1540 C C . SER A 1 200 ? -2.733 5.939 -2.472 1.00 95.75 200 SER A C 1
ATOM 1542 O O . SER A 1 200 ? -2.092 5.903 -1.428 1.00 95.75 200 SER A O 1
ATOM 1544 N N . TYR A 1 201 ? -3.868 5.246 -2.624 1.00 97.81 201 TYR A N 1
ATOM 1545 C CA . TYR A 1 201 ? -4.400 4.390 -1.559 1.00 97.81 201 TYR A CA 1
ATOM 1546 C C . TYR A 1 201 ? -3.480 3.196 -1.309 1.00 97.81 201 TYR A C 1
ATOM 1548 O O . TYR A 1 201 ? -3.191 2.876 -0.158 1.00 97.81 201 TYR A O 1
ATOM 1556 N N . MET A 1 202 ? -3.003 2.548 -2.375 1.00 98.31 202 MET A N 1
ATOM 1557 C CA . MET A 1 202 ? -2.126 1.387 -2.257 1.00 98.31 202 MET A CA 1
ATOM 1558 C C . MET A 1 202 ? -0.834 1.717 -1.503 1.00 98.31 202 MET A C 1
ATOM 1560 O O . MET A 1 202 ? -0.413 0.927 -0.661 1.00 98.31 202 MET A O 1
ATOM 1564 N N . HIS A 1 203 ? -0.252 2.893 -1.747 1.00 97.94 203 HIS A N 1
ATOM 1565 C CA . HIS A 1 203 ? 0.942 3.374 -1.053 1.00 97.94 203 HIS A CA 1
ATOM 1566 C C . HIS A 1 203 ? 0.778 3.346 0.474 1.00 97.94 203 HIS A C 1
ATOM 1568 O O . HIS A 1 203 ? 1.529 2.680 1.191 1.00 97.94 203 HIS A O 1
ATOM 1574 N N . GLU A 1 204 ? -0.276 3.996 0.971 1.00 97.94 204 GLU A N 1
ATOM 1575 C CA . GLU A 1 204 ? -0.541 4.095 2.407 1.00 97.94 204 GLU A CA 1
ATOM 1576 C C . GLU A 1 204 ? -0.997 2.767 3.017 1.00 97.94 204 GLU A C 1
ATOM 1578 O O . GLU A 1 204 ? -0.655 2.448 4.158 1.00 97.94 204 GLU A O 1
ATOM 1583 N N . ILE A 1 205 ? -1.722 1.941 2.255 1.00 98.44 205 ILE A N 1
ATOM 1584 C CA . ILE A 1 205 ? -2.081 0.589 2.695 1.00 98.44 205 ILE A CA 1
ATOM 1585 C C . ILE A 1 205 ? -0.816 -0.253 2.886 1.00 98.44 205 ILE A C 1
ATOM 1587 O O . ILE A 1 205 ? -0.699 -0.955 3.889 1.00 98.44 205 ILE A O 1
ATOM 1591 N N . ILE A 1 206 ? 0.164 -0.165 1.985 1.00 98.56 206 ILE A N 1
ATOM 1592 C CA . ILE A 1 206 ? 1.425 -0.902 2.123 1.00 98.56 206 ILE A CA 1
ATOM 1593 C C . ILE A 1 206 ? 2.200 -0.427 3.356 1.00 98.56 206 ILE A C 1
ATOM 1595 O O . ILE A 1 206 ? 2.703 -1.272 4.102 1.00 98.56 206 ILE A O 1
ATOM 1599 N N . HIS A 1 207 ? 2.251 0.878 3.643 1.00 97.38 207 HIS A N 1
ATOM 1600 C CA . HIS A 1 207 ? 2.798 1.360 4.918 1.00 97.38 207 HIS A CA 1
ATOM 1601 C C . HIS A 1 207 ? 2.088 0.729 6.115 1.00 97.38 207 HIS A C 1
ATOM 1603 O O . HIS A 1 207 ? 2.741 0.248 7.045 1.00 97.38 207 HIS A O 1
ATOM 1609 N N . ALA A 1 208 ? 0.758 0.704 6.083 1.00 96.62 208 ALA A N 1
ATOM 1610 C CA . ALA A 1 208 ? -0.049 0.199 7.179 1.00 96.62 208 ALA A CA 1
ATOM 1611 C C . ALA A 1 208 ? 0.111 -1.314 7.408 1.00 96.62 208 ALA A C 1
ATOM 1613 O O . ALA A 1 208 ? 0.136 -1.759 8.554 1.00 96.62 208 ALA A O 1
ATOM 1614 N N . LEU A 1 209 ? 0.255 -2.100 6.336 1.00 97.50 209 LEU A N 1
ATOM 1615 C CA . LEU A 1 209 ? 0.446 -3.553 6.411 1.00 97.50 209 LEU A CA 1
ATOM 1616 C C . LEU A 1 209 ? 1.878 -3.945 6.789 1.00 97.50 209 LEU A C 1
ATOM 1618 O O . LEU A 1 209 ? 2.096 -4.984 7.407 1.00 97.50 209 LEU A O 1
ATOM 1622 N N . THR A 1 210 ? 2.872 -3.147 6.397 1.00 96.19 210 THR A N 1
ATOM 1623 C CA . THR A 1 210 ? 4.282 -3.543 6.534 1.00 96.19 210 THR A CA 1
ATOM 1624 C C . THR A 1 210 ? 5.001 -2.872 7.696 1.00 96.19 210 THR A C 1
ATO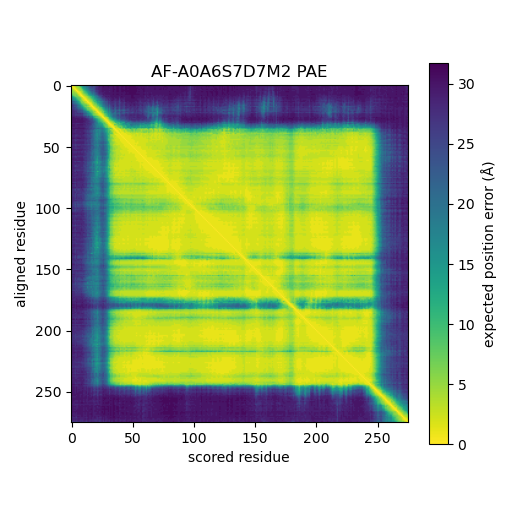M 1626 O O . THR A 1 210 ? 5.957 -3.435 8.231 1.00 96.19 210 THR A O 1
ATOM 1629 N N . GLY A 1 211 ? 4.565 -1.674 8.091 1.00 93.69 211 GLY A N 1
ATOM 1630 C CA . GLY A 1 211 ? 5.302 -0.805 9.008 1.00 93.69 211 GLY A CA 1
ATOM 1631 C C . GLY A 1 211 ? 6.630 -0.286 8.440 1.00 93.69 211 GLY A C 1
ATOM 1632 O O . GLY A 1 211 ? 7.396 0.332 9.182 1.00 93.69 211 GLY A O 1
ATOM 1633 N N . LEU A 1 212 ? 6.919 -0.540 7.158 1.00 94.69 212 LEU A N 1
ATOM 1634 C CA . LEU A 1 212 ? 8.115 -0.058 6.471 1.00 94.69 212 LEU A CA 1
ATOM 1635 C C . LEU A 1 212 ? 7.962 1.421 6.106 1.00 94.69 212 LEU A C 1
ATOM 1637 O O . LEU A 1 212 ? 6.852 1.941 5.968 1.00 94.69 212 LEU A O 1
ATOM 1641 N N . THR A 1 213 ? 9.094 2.099 5.941 1.00 93.81 213 THR A N 1
ATOM 1642 C CA . THR A 1 213 ? 9.158 3.490 5.476 1.00 93.81 213 THR A CA 1
ATOM 1643 C C . THR A 1 213 ? 9.644 3.555 4.034 1.00 93.81 213 THR A C 1
ATOM 1645 O O . THR A 1 213 ? 10.309 2.635 3.566 1.00 93.81 213 THR A O 1
ATOM 1648 N N . ASP A 1 214 ? 9.388 4.663 3.342 1.00 93.00 214 ASP A N 1
ATOM 1649 C CA . ASP A 1 214 ? 9.894 4.856 1.977 1.00 93.00 214 ASP A CA 1
ATOM 1650 C C . ASP A 1 214 ? 11.407 5.007 1.909 1.00 93.00 214 ASP A C 1
ATOM 1652 O O . ASP A 1 214 ? 12.044 4.634 0.930 1.00 93.00 214 ASP A O 1
ATOM 1656 N N . ASN A 1 215 ? 12.001 5.616 2.933 1.00 89.31 215 ASN A N 1
ATOM 1657 C CA . ASN A 1 215 ? 13.418 5.919 2.910 1.00 89.31 215 ASN A CA 1
ATOM 1658 C C . ASN A 1 215 ? 14.237 4.674 3.258 1.00 89.31 215 ASN A C 1
ATOM 1660 O O . ASN A 1 215 ? 14.335 4.299 4.424 1.00 89.31 215 ASN A O 1
ATOM 1664 N N . GLU A 1 216 ? 14.880 4.102 2.249 1.00 91.38 216 GLU A N 1
ATOM 1665 C CA . GLU A 1 216 ? 15.893 3.067 2.397 1.00 91.38 216 GLU A CA 1
ATOM 1666 C C . GLU A 1 216 ? 17.250 3.640 1.978 1.00 91.38 216 GLU A C 1
ATOM 1668 O O . GLU A 1 216 ? 17.416 4.202 0.891 1.00 91.38 216 GLU A O 1
ATOM 1673 N N . ALA A 1 217 ? 18.243 3.522 2.860 1.00 88.69 217 ALA A N 1
ATOM 1674 C CA . ALA A 1 217 ? 19.551 4.115 2.625 1.00 88.69 217 ALA A CA 1
ATOM 1675 C C . ALA A 1 217 ? 20.169 3.598 1.314 1.00 88.69 217 ALA A C 1
ATOM 1677 O O . ALA A 1 217 ? 20.327 2.396 1.125 1.00 88.69 217 ALA A O 1
ATOM 1678 N N . LEU A 1 218 ? 20.581 4.531 0.445 1.00 86.69 218 LEU A N 1
ATOM 1679 C CA . LEU A 1 218 ? 21.202 4.259 -0.861 1.00 86.69 218 LEU A CA 1
ATOM 1680 C C . LEU A 1 218 ? 20.292 3.559 -1.885 1.00 86.69 218 LEU A C 1
ATOM 1682 O O . LEU A 1 218 ? 20.788 3.118 -2.922 1.00 86.69 218 LEU A O 1
ATOM 1686 N N . HIS A 1 219 ? 18.981 3.501 -1.650 1.00 94.06 219 HIS A N 1
ATOM 1687 C CA . HIS A 1 219 ? 18.036 2.905 -2.584 1.00 94.06 219 HIS A CA 1
ATOM 1688 C C . HIS A 1 219 ? 17.035 3.965 -3.092 1.00 94.06 219 HIS A C 1
ATOM 1690 O O . HIS A 1 219 ? 16.424 4.670 -2.291 1.00 94.06 219 HIS A O 1
ATOM 1696 N N . PRO A 1 220 ? 16.861 4.141 -4.419 1.00 93.81 220 PRO A N 1
ATOM 1697 C CA . PRO A 1 220 ? 16.122 5.286 -4.963 1.00 93.81 220 PRO A CA 1
ATOM 1698 C C . PRO A 1 220 ? 14.606 5.206 -4.742 1.00 93.81 220 PRO A C 1
ATOM 1700 O O . PRO A 1 220 ? 13.937 6.239 -4.718 1.00 93.81 220 PRO A O 1
ATOM 1703 N N . ARG A 1 221 ? 14.057 3.992 -4.615 1.00 96.44 221 ARG A N 1
ATOM 1704 C CA . ARG A 1 221 ? 12.611 3.740 -4.491 1.00 96.44 221 ARG A CA 1
ATOM 1705 C C . ARG A 1 221 ? 12.173 3.512 -3.050 1.00 96.44 221 ARG A C 1
ATOM 1707 O O . ARG A 1 221 ? 11.149 4.042 -2.649 1.00 96.44 221 ARG A O 1
ATOM 1714 N N . GLY A 1 222 ? 12.938 2.712 -2.316 1.00 96.94 222 GLY A N 1
ATOM 1715 C CA . GLY A 1 222 ? 12.508 2.119 -1.052 1.00 96.94 222 GLY A CA 1
ATOM 1716 C C . GLY A 1 222 ? 11.535 0.945 -1.206 1.00 96.94 222 GLY A C 1
ATOM 1717 O O . GLY A 1 222 ? 11.021 0.702 -2.302 1.00 96.94 222 GLY A O 1
ATOM 1718 N N . PRO A 1 223 ? 11.269 0.209 -0.115 1.00 97.75 223 PRO A N 1
ATOM 1719 C CA . PRO A 1 223 ? 10.481 -1.022 -0.152 1.00 97.75 223 PRO A CA 1
ATOM 1720 C C . PRO A 1 223 ? 9.006 -0.794 -0.490 1.00 97.75 223 PRO A C 1
ATOM 1722 O O . PRO A 1 223 ? 8.407 -1.588 -1.211 1.00 97.75 223 PRO A O 1
ATOM 1725 N N . VAL A 1 224 ? 8.417 0.294 0.010 1.00 98.19 224 VAL A N 1
ATOM 1726 C CA . VAL A 1 224 ? 6.984 0.586 -0.152 1.00 98.19 224 VAL A CA 1
ATOM 1727 C C . VAL A 1 224 ? 6.652 0.885 -1.609 1.00 98.19 224 VAL A C 1
ATOM 1729 O O . VAL A 1 224 ? 5.727 0.294 -2.163 1.00 98.19 224 VAL A O 1
ATOM 1732 N N . VAL A 1 225 ? 7.464 1.715 -2.268 1.00 98.06 225 VAL A N 1
ATOM 1733 C CA . VAL A 1 225 ? 7.336 2.003 -3.704 1.00 98.06 225 VAL A CA 1
ATOM 1734 C C . VAL A 1 225 ? 7.508 0.741 -4.551 1.00 98.06 225 VAL A C 1
ATOM 1736 O O . VAL A 1 225 ? 6.807 0.562 -5.545 1.00 98.06 225 VAL A O 1
ATOM 1739 N N . GLU A 1 226 ? 8.429 -0.148 -4.178 1.00 98.50 226 GLU A N 1
ATOM 1740 C CA . GLU A 1 226 ? 8.626 -1.395 -4.916 1.00 98.50 226 GLU A CA 1
ATOM 1741 C C . GLU A 1 226 ? 7.444 -2.357 -4.782 1.00 98.50 226 GLU A C 1
ATOM 1743 O O . GLU A 1 226 ? 7.014 -2.931 -5.787 1.00 98.50 226 GLU A O 1
ATOM 1748 N N . TYR A 1 227 ? 6.881 -2.505 -3.580 1.00 98.75 227 TYR A N 1
ATOM 1749 C CA . TYR A 1 227 ? 5.640 -3.257 -3.394 1.00 98.75 227 TYR A CA 1
ATOM 1750 C C . TYR A 1 227 ? 4.477 -2.621 -4.153 1.00 98.75 227 TYR A C 1
ATOM 1752 O O . TYR A 1 227 ? 3.735 -3.336 -4.821 1.00 98.75 227 TYR A O 1
ATOM 1760 N N . GLU A 1 228 ? 4.343 -1.293 -4.112 1.00 98.50 228 GLU A N 1
ATOM 1761 C CA . GLU A 1 228 ? 3.310 -0.566 -4.851 1.00 98.50 228 GLU A CA 1
ATOM 1762 C C . GLU A 1 228 ? 3.407 -0.886 -6.345 1.00 98.50 228 GLU A C 1
ATOM 1764 O O . GLU A 1 228 ? 2.424 -1.299 -6.953 1.00 98.50 228 GLU A O 1
ATOM 1769 N N . ASN A 1 229 ? 4.598 -0.783 -6.937 1.00 98.50 229 ASN A N 1
ATOM 1770 C CA . ASN A 1 229 ? 4.806 -1.112 -8.344 1.00 98.50 229 ASN A CA 1
ATOM 1771 C C . ASN A 1 229 ? 4.383 -2.549 -8.681 1.00 98.50 229 ASN A C 1
ATOM 1773 O O . ASN A 1 229 ? 3.680 -2.745 -9.674 1.00 98.50 229 ASN A O 1
ATOM 1777 N N . LEU A 1 230 ? 4.768 -3.536 -7.864 1.00 98.56 230 LEU A N 1
ATOM 1778 C CA . LEU A 1 230 ? 4.384 -4.936 -8.072 1.00 98.56 230 LEU A CA 1
ATOM 1779 C C . LEU A 1 230 ? 2.865 -5.114 -8.019 1.00 98.56 230 LEU A C 1
ATOM 1781 O O . LEU A 1 230 ? 2.282 -5.651 -8.961 1.00 98.56 230 LEU A O 1
ATOM 1785 N N . VAL A 1 231 ? 2.220 -4.607 -6.964 1.00 98.69 231 VAL A N 1
ATOM 1786 C CA . VAL A 1 231 ? 0.766 -4.723 -6.784 1.00 98.69 231 VAL A CA 1
ATOM 1787 C C . VAL A 1 231 ? 0.027 -4.061 -7.946 1.00 98.69 231 VAL A C 1
ATOM 1789 O O . VAL A 1 231 ? -0.854 -4.677 -8.542 1.00 98.69 231 VAL A O 1
ATOM 1792 N N . MET A 1 232 ? 0.428 -2.852 -8.344 1.00 98.44 232 MET A N 1
ATOM 1793 C CA . MET A 1 232 ? -0.195 -2.148 -9.468 1.00 98.44 232 MET A CA 1
ATOM 1794 C C . MET A 1 232 ? -0.070 -2.944 -10.780 1.00 98.44 232 MET A C 1
ATOM 1796 O O . MET A 1 232 ? -1.047 -3.069 -11.520 1.00 98.44 232 MET A O 1
ATOM 1800 N N . LYS A 1 233 ? 1.088 -3.555 -11.065 1.00 98.25 233 LYS A N 1
ATOM 1801 C CA . LYS A 1 233 ? 1.254 -4.390 -12.269 1.00 98.25 233 LYS A CA 1
ATOM 1802 C C . LYS A 1 233 ? 0.460 -5.696 -12.208 1.00 98.25 233 LYS A C 1
ATOM 1804 O O . LYS A 1 233 ? -0.070 -6.133 -13.232 1.00 98.25 233 LYS A O 1
ATOM 1809 N N . GLU A 1 234 ? 0.341 -6.311 -11.036 1.00 98.50 234 GLU A N 1
ATOM 1810 C CA . GLU A 1 234 ? -0.488 -7.506 -10.833 1.00 98.50 234 GLU A CA 1
ATOM 1811 C C . GLU A 1 234 ? -1.984 -7.206 -11.035 1.00 98.50 234 GLU A C 1
ATOM 1813 O O . GLU A 1 234 ? -2.685 -8.009 -11.652 1.00 98.50 234 GLU A O 1
ATOM 1818 N N . LEU A 1 235 ? -2.443 -6.007 -10.653 1.00 97.50 235 LEU A N 1
ATOM 1819 C CA . LEU A 1 235 ? -3.786 -5.491 -10.963 1.00 97.50 235 LEU A CA 1
ATOM 1820 C C . LEU A 1 235 ? -4.004 -5.210 -12.465 1.00 97.50 235 LEU A C 1
ATOM 1822 O O . LEU A 1 235 ? -5.123 -4.928 -12.892 1.00 97.50 235 LEU A O 1
ATOM 1826 N N . GLY A 1 236 ? -2.951 -5.288 -13.284 1.00 95.62 236 GLY A N 1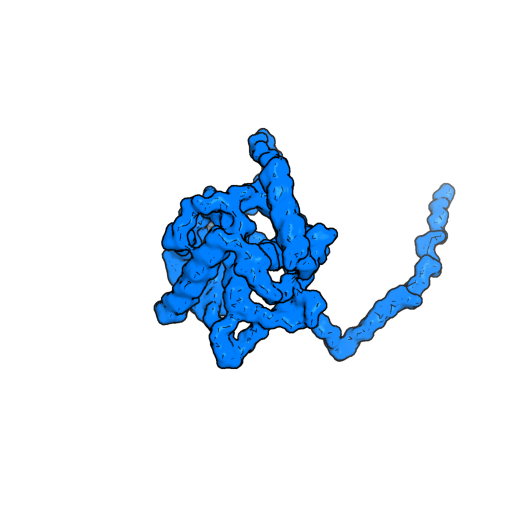
ATOM 1827 C CA . GLY A 1 236 ? -3.000 -4.969 -14.709 1.00 95.62 236 GLY A CA 1
ATOM 1828 C C . GLY A 1 236 ? -2.982 -3.470 -15.009 1.00 95.62 236 GLY A C 1
ATOM 1829 O O . GLY A 1 236 ? -3.349 -3.082 -16.120 1.00 95.62 236 GLY A O 1
ATOM 1830 N N . ASP A 1 237 ? -2.559 -2.640 -14.053 1.00 94.81 237 ASP A N 1
ATOM 1831 C CA . ASP A 1 237 ? -2.440 -1.197 -14.236 1.00 94.81 237 ASP A CA 1
ATOM 1832 C C . ASP A 1 237 ? -1.334 -0.865 -15.257 1.00 94.81 237 ASP A C 1
ATOM 1834 O O . ASP A 1 237 ? -0.200 -1.356 -15.189 1.00 94.81 237 ASP A O 1
ATOM 1838 N N . GLY A 1 238 ? -1.697 -0.053 -16.252 1.00 93.19 238 GLY A N 1
ATOM 1839 C CA . GLY A 1 238 ? -0.816 0.341 -17.350 1.00 93.19 238 GLY A CA 1
ATOM 1840 C C . GLY A 1 238 ? 0.079 1.542 -17.043 1.00 93.19 238 GLY A C 1
ATOM 1841 O O . GLY A 1 238 ? 0.927 1.865 -17.873 1.00 93.19 238 GLY A O 1
ATOM 1842 N N . SER A 1 239 ? -0.090 2.209 -15.897 1.00 94.81 239 SER A N 1
ATOM 1843 C CA . SER A 1 239 ? 0.720 3.365 -15.520 1.00 94.81 239 SER A CA 1
ATOM 1844 C C . SER A 1 239 ? 2.179 2.947 -15.312 1.00 94.81 239 SER A C 1
ATOM 1846 O O . SER A 1 239 ? 2.451 1.830 -14.851 1.00 94.81 239 SER A O 1
ATOM 1848 N N . PRO A 1 240 ? 3.145 3.812 -15.656 1.00 96.81 240 PRO A N 1
ATOM 1849 C CA . PRO A 1 240 ? 4.554 3.466 -15.576 1.00 96.81 240 PRO A CA 1
ATOM 1850 C C . PRO A 1 240 ? 4.981 3.277 -14.115 1.00 96.81 240 PRO A C 1
ATOM 1852 O O . PRO A 1 240 ? 4.474 3.954 -13.216 1.00 96.81 240 PRO A O 1
ATOM 1855 N N . ALA A 1 241 ? 5.917 2.362 -13.871 1.00 97.38 241 ALA A N 1
ATOM 1856 C CA . ALA A 1 241 ? 6.477 2.124 -12.547 1.00 97.38 241 ALA A CA 1
ATOM 1857 C C . ALA A 1 241 ? 7.171 3.382 -11.991 1.00 97.38 241 ALA A C 1
ATOM 1859 O O . ALA A 1 241 ? 7.850 4.122 -12.715 1.00 97.38 241 ALA A O 1
ATOM 1860 N N . ARG A 1 242 ? 7.016 3.618 -10.685 1.00 96.81 242 ARG A N 1
ATOM 1861 C CA . ARG A 1 242 ? 7.696 4.701 -9.970 1.00 96.81 242 ARG A CA 1
ATOM 1862 C C . ARG A 1 242 ? 9.157 4.320 -9.748 1.00 96.81 242 ARG A C 1
ATOM 1864 O O . ARG A 1 242 ? 9.448 3.306 -9.115 1.00 96.81 242 ARG A O 1
ATOM 1871 N N . ILE A 1 243 ? 10.078 5.129 -10.269 1.00 95.19 243 ILE A N 1
ATOM 1872 C CA . ILE A 1 243 ? 11.519 4.815 -10.266 1.00 95.19 243 ILE A CA 1
ATOM 1873 C C . ILE A 1 243 ? 12.283 5.468 -9.113 1.00 95.19 243 ILE A C 1
ATOM 1875 O O . ILE A 1 243 ? 13.409 5.056 -8.834 1.00 95.19 243 ILE A O 1
ATOM 1879 N N . ALA A 1 244 ? 11.678 6.458 -8.453 1.00 92.31 244 ALA A N 1
ATOM 1880 C CA . ALA A 1 244 ? 12.232 7.119 -7.281 1.00 92.31 244 ALA A CA 1
ATOM 1881 C C . ALA A 1 244 ? 11.121 7.607 -6.338 1.00 92.31 244 ALA A C 1
ATOM 1883 O O . ALA A 1 244 ? 10.057 8.042 -6.794 1.00 92.31 244 ALA A O 1
ATOM 1884 N N . TYR A 1 245 ? 11.371 7.550 -5.027 1.00 86.19 245 TYR A N 1
ATOM 1885 C CA . TYR A 1 245 ? 10.458 8.119 -4.036 1.00 86.19 245 TYR A CA 1
ATOM 1886 C C . TYR A 1 245 ? 10.504 9.649 -4.068 1.00 86.19 245 TYR A C 1
ATOM 1888 O O . TYR A 1 245 ? 9.500 10.298 -4.358 1.00 86.19 245 TYR A O 1
ATOM 1896 N N . ALA A 1 246 ? 11.684 10.232 -3.856 1.00 78.00 246 ALA A N 1
ATOM 1897 C CA . ALA A 1 246 ? 11.875 11.659 -4.056 1.00 78.00 246 ALA A CA 1
ATOM 1898 C C . ALA A 1 246 ? 11.848 11.959 -5.561 1.00 78.00 246 ALA A C 1
ATOM 1900 O O . ALA A 1 246 ? 12.657 11.418 -6.319 1.00 78.00 246 ALA A O 1
ATOM 1901 N N . ALA A 1 247 ? 10.934 12.826 -6.005 1.00 54.66 247 ALA A N 1
ATOM 1902 C CA . ALA A 1 247 ? 11.046 13.400 -7.339 1.00 54.66 247 ALA A CA 1
ATOM 1903 C C . ALA A 1 247 ? 12.422 14.087 -7.458 1.00 54.66 247 ALA A C 1
ATOM 1905 O O . ALA A 1 247 ? 12.869 14.706 -6.484 1.00 54.66 247 ALA A O 1
ATOM 1906 N N . PRO A 1 248 ? 13.122 13.991 -8.604 1.00 44.34 248 PRO A N 1
ATOM 1907 C CA . PRO A 1 248 ? 14.336 14.765 -8.799 1.00 44.34 248 PRO A CA 1
ATOM 1908 C C . PRO A 1 248 ? 13.988 16.240 -8.595 1.00 44.34 248 PRO A C 1
ATOM 1910 O O . PRO A 1 248 ? 13.156 16.795 -9.312 1.00 44.34 248 PRO A O 1
ATOM 1913 N N . VAL A 1 249 ? 14.591 16.859 -7.578 1.00 42.41 249 VAL A N 1
ATOM 1914 C CA . VAL A 1 249 ? 14.477 18.300 -7.356 1.00 42.41 249 VAL A CA 1
ATOM 1915 C C . VAL A 1 249 ? 14.996 18.957 -8.636 1.00 42.41 249 VAL A C 1
ATOM 1917 O O . VAL A 1 249 ? 16.146 18.692 -9.000 1.00 42.41 249 VAL A O 1
ATOM 1920 N N . PRO A 1 250 ? 14.196 19.761 -9.364 1.00 40.47 250 PRO A N 1
ATOM 1921 C CA . PRO A 1 250 ? 14.731 20.493 -10.501 1.00 40.47 250 PRO A CA 1
ATOM 1922 C C . PRO A 1 250 ? 15.922 21.321 -10.003 1.00 40.47 250 PRO A C 1
ATOM 1924 O O . PRO A 1 250 ? 15.821 21.911 -8.921 1.00 40.47 250 PRO A O 1
ATOM 1927 N N . PRO A 1 251 ? 17.058 21.346 -10.726 1.00 38.22 251 PRO A N 1
ATOM 1928 C CA . PRO A 1 251 ? 18.221 22.100 -10.287 1.00 38.22 251 PRO A CA 1
ATOM 1929 C C . PRO A 1 251 ? 17.784 23.534 -10.007 1.00 38.22 251 PRO A C 1
ATOM 1931 O O . PRO A 1 251 ? 17.168 24.186 -10.856 1.00 38.22 251 PRO A O 1
ATOM 1934 N N . GLN A 1 252 ? 18.046 24.005 -8.788 1.00 38.06 252 GLN A N 1
ATOM 1935 C CA . GLN A 1 252 ? 17.757 25.390 -8.460 1.00 38.06 252 GLN A CA 1
ATOM 1936 C C . GLN A 1 252 ? 18.582 26.271 -9.404 1.00 38.06 252 GLN A C 1
ATOM 1938 O O . GLN A 1 252 ? 19.781 26.021 -9.564 1.00 38.06 252 GLN A O 1
ATOM 1943 N N . PRO A 1 253 ? 17.986 27.288 -10.049 1.00 37.25 253 PRO A N 1
ATOM 1944 C CA . PRO A 1 253 ? 18.752 28.206 -10.874 1.00 37.25 253 PRO A CA 1
ATOM 1945 C C . PRO A 1 253 ? 19.796 28.900 -9.988 1.00 37.25 253 PRO A C 1
ATOM 1947 O O . PRO A 1 253 ? 19.456 29.756 -9.177 1.00 37.25 253 PRO A O 1
ATOM 1950 N N . GLY A 1 254 ? 21.063 28.489 -10.115 1.00 50.41 254 GLY A N 1
ATOM 1951 C CA . GLY A 1 254 ? 22.188 29.049 -9.359 1.00 50.41 254 GLY A CA 1
ATOM 1952 C C . GLY A 1 254 ? 23.100 28.049 -8.641 1.00 50.41 254 GLY A C 1
ATOM 1953 O O . GLY A 1 254 ? 24.108 28.484 -8.090 1.00 50.41 254 GLY A O 1
ATOM 1954 N N . THR A 1 255 ? 22.821 26.741 -8.641 1.00 46.59 255 THR A N 1
ATOM 1955 C CA . THR A 1 255 ? 23.818 25.757 -8.181 1.00 46.59 255 THR A CA 1
ATOM 1956 C C . THR A 1 255 ? 24.763 25.421 -9.331 1.00 46.59 255 THR A C 1
ATOM 1958 O O . THR A 1 255 ? 24.415 24.626 -10.201 1.00 46.59 255 THR A O 1
ATOM 1961 N N . GLU A 1 256 ? 25.934 26.062 -9.364 1.00 43.59 256 GLU A N 1
ATOM 1962 C CA . GLU A 1 256 ? 27.026 25.666 -10.257 1.00 43.59 256 GLU A CA 1
ATOM 1963 C C . GLU A 1 256 ? 27.345 24.181 -10.040 1.00 43.59 256 GLU A C 1
ATOM 1965 O O . GLU A 1 256 ? 27.597 23.744 -8.914 1.00 43.59 256 GLU A O 1
ATOM 1970 N N . GLU A 1 257 ? 27.319 23.395 -11.118 1.00 41.62 257 GLU A N 1
ATOM 1971 C CA . GLU A 1 257 ? 27.880 22.050 -11.113 1.00 41.62 257 GLU A CA 1
ATOM 1972 C C . GLU A 1 257 ? 29.347 22.154 -10.694 1.00 41.62 257 GLU A C 1
ATOM 1974 O O . GLU A 1 257 ? 30.173 22.742 -11.398 1.00 41.62 257 GLU A O 1
ATOM 1979 N N . VAL A 1 258 ? 29.691 21.579 -9.540 1.00 46.91 258 VAL A N 1
ATOM 1980 C CA . VAL A 1 258 ? 31.095 21.391 -9.181 1.00 46.91 258 VAL A CA 1
ATOM 1981 C C . VAL A 1 258 ? 31.667 20.400 -10.185 1.00 46.91 258 VAL A C 1
ATOM 1983 O O . VAL A 1 258 ? 31.437 19.194 -10.107 1.00 46.91 258 VAL A O 1
ATOM 1986 N N . ASN A 1 259 ? 32.388 20.927 -11.169 1.00 39.09 259 ASN A N 1
ATOM 1987 C CA . ASN A 1 259 ? 33.067 20.120 -12.159 1.00 39.09 259 ASN A CA 1
ATOM 1988 C C . ASN A 1 259 ? 34.245 19.383 -11.498 1.00 39.09 259 ASN A C 1
ATOM 1990 O O . ASN A 1 259 ? 35.337 19.931 -11.306 1.00 39.09 259 ASN A O 1
ATOM 1994 N N . PHE A 1 260 ? 34.018 18.110 -11.170 1.00 44.12 260 PHE A N 1
ATOM 1995 C CA . PHE A 1 260 ? 35.020 17.205 -10.605 1.00 44.12 260 PHE A CA 1
ATOM 1996 C C . PHE A 1 260 ? 36.188 16.906 -11.562 1.00 44.12 260 PHE A C 1
ATOM 1998 O O . PHE A 1 260 ? 37.151 16.262 -11.155 1.00 44.12 260 PHE A O 1
ATOM 2005 N N . SER A 1 261 ? 36.179 17.418 -12.800 1.00 39.97 261 SER A N 1
ATOM 2006 C CA . SER A 1 261 ? 37.321 17.315 -13.716 1.00 39.97 261 SER A CA 1
ATOM 2007 C C . SER A 1 261 ? 38.485 18.263 -13.387 1.00 39.97 261 SER A C 1
ATOM 2009 O O . SER A 1 261 ? 39.440 18.320 -14.156 1.00 39.97 261 SER A O 1
ATOM 2011 N N . SER A 1 262 ? 38.408 19.037 -12.298 1.00 40.75 262 SER A N 1
ATOM 2012 C CA . SER A 1 262 ? 39.463 19.974 -11.871 1.00 40.75 262 SER A CA 1
ATOM 2013 C C . SER A 1 262 ? 40.182 19.590 -10.569 1.00 40.75 262 SER A C 1
ATOM 2015 O O . SER A 1 262 ? 41.061 20.327 -10.126 1.00 40.75 262 SER A O 1
ATOM 2017 N N . ILE A 1 263 ? 39.858 18.438 -9.969 1.00 44.16 263 ILE A N 1
ATOM 2018 C CA . ILE A 1 263 ? 40.569 17.946 -8.782 1.00 44.16 263 ILE A CA 1
ATOM 2019 C C . ILE A 1 263 ? 41.824 17.188 -9.227 1.00 44.16 263 ILE A C 1
ATOM 2021 O O . ILE A 1 263 ? 41.757 16.033 -9.647 1.00 44.16 263 ILE A O 1
ATOM 2025 N N . ASP A 1 264 ? 42.971 17.859 -9.140 1.00 43.06 264 ASP A N 1
ATOM 2026 C CA . ASP A 1 264 ? 44.291 17.257 -9.316 1.00 43.06 264 ASP A CA 1
ATOM 2027 C C . ASP A 1 264 ? 44.648 16.420 -8.072 1.00 43.06 264 ASP A C 1
ATOM 2029 O O . ASP A 1 264 ? 44.707 16.933 -6.954 1.00 43.06 264 ASP A O 1
ATOM 2033 N N . PHE A 1 265 ? 44.842 15.111 -8.254 1.00 44.59 265 PHE A N 1
ATOM 2034 C CA . PHE A 1 265 ? 45.226 14.162 -7.197 1.00 44.59 265 PHE A CA 1
ATOM 2035 C C . PHE A 1 265 ? 46.753 13.970 -7.093 1.00 44.59 265 PHE A C 1
ATOM 2037 O O . PHE A 1 265 ? 47.222 12.991 -6.507 1.00 44.59 265 PHE A O 1
ATOM 2044 N N . GLY A 1 266 ? 47.557 14.877 -7.648 1.00 38.00 266 GLY A N 1
ATOM 2045 C CA . GLY A 1 266 ? 49.003 14.891 -7.444 1.00 38.00 266 GLY A CA 1
ATOM 2046 C C . GLY A 1 266 ? 49.396 15.724 -6.226 1.00 38.00 266 GLY A C 1
ATOM 2047 O O . GLY A 1 266 ? 49.528 16.925 -6.381 1.00 38.00 266 GLY A O 1
ATOM 2048 N N . ASP A 1 267 ? 49.538 15.100 -5.042 1.00 42.44 267 ASP A N 1
ATOM 2049 C CA . ASP A 1 267 ? 50.536 15.470 -3.995 1.00 42.44 267 ASP A CA 1
ATOM 2050 C C . ASP A 1 267 ? 50.329 14.813 -2.604 1.00 42.44 267 ASP A C 1
ATOM 2052 O O . ASP A 1 267 ? 51.034 15.133 -1.649 1.00 42.44 267 ASP A O 1
ATOM 2056 N N . ALA A 1 268 ? 49.430 13.835 -2.439 1.00 41.78 268 ALA A N 1
ATOM 2057 C CA . ALA A 1 268 ? 49.151 13.258 -1.110 1.00 41.78 268 ALA A CA 1
ATOM 2058 C C . ALA A 1 268 ? 49.905 11.956 -0.742 1.00 41.78 268 ALA A C 1
ATOM 2060 O O . ALA A 1 268 ? 49.568 11.334 0.263 1.00 41.78 268 ALA A O 1
ATOM 2061 N N . PHE A 1 269 ? 50.931 11.530 -1.490 1.00 41.97 269 PHE A N 1
ATOM 2062 C CA . PHE A 1 269 ? 51.740 10.351 -1.128 1.00 41.97 269 PHE A CA 1
ATOM 2063 C C . PHE A 1 269 ? 53.242 10.582 -1.326 1.00 41.97 269 PHE A C 1
ATOM 2065 O O . PHE A 1 269 ? 53.865 10.016 -2.219 1.00 41.97 269 PHE A O 1
ATOM 2072 N N . SER A 1 270 ? 53.854 11.383 -0.454 1.00 47.38 270 SER A N 1
ATOM 2073 C CA . SER A 1 270 ? 55.291 11.261 -0.190 1.00 47.38 270 SER A CA 1
ATOM 2074 C C . SER A 1 270 ? 55.631 11.747 1.217 1.00 47.38 270 SER A C 1
ATOM 2076 O O . SER A 1 270 ? 55.986 12.899 1.442 1.00 47.38 270 SER A O 1
ATOM 2078 N N . ALA A 1 271 ? 55.509 10.847 2.189 1.00 38.81 271 ALA A N 1
ATOM 2079 C CA . ALA A 1 271 ? 56.193 10.976 3.468 1.00 38.81 271 ALA A CA 1
ATOM 2080 C C . ALA A 1 271 ? 56.601 9.574 3.935 1.00 38.81 271 ALA A C 1
ATOM 2082 O O . ALA A 1 271 ? 55.779 8.789 4.404 1.00 38.81 271 ALA A O 1
ATOM 2083 N N . ALA A 1 272 ? 57.878 9.242 3.743 1.00 41.19 272 ALA A N 1
ATOM 2084 C CA . ALA A 1 272 ? 58.500 8.076 4.357 1.00 41.19 272 ALA A CA 1
ATOM 2085 C C . ALA A 1 272 ? 58.642 8.298 5.878 1.00 41.19 272 ALA A C 1
ATOM 2087 O O . ALA A 1 272 ? 58.857 9.438 6.303 1.00 41.19 272 ALA A O 1
ATOM 2088 N N . PRO A 1 273 ? 58.547 7.248 6.713 1.00 41.59 273 PRO A N 1
ATOM 2089 C CA . PRO A 1 273 ? 58.730 7.390 8.152 1.00 41.59 273 PRO A CA 1
ATOM 2090 C C . PRO A 1 273 ? 60.222 7.567 8.495 1.00 41.59 273 PRO A C 1
ATOM 2092 O O . PRO A 1 273 ? 61.073 6.974 7.825 1.00 41.59 273 PRO A O 1
ATOM 2095 N N . PRO A 1 274 ? 60.567 8.363 9.524 1.00 47.59 274 PRO A N 1
ATOM 2096 C CA . PRO A 1 274 ? 61.949 8.514 9.956 1.00 47.59 274 PRO A CA 1
ATOM 2097 C C . PRO A 1 274 ? 62.442 7.263 10.698 1.00 47.59 274 PRO A C 1
ATOM 2099 O O . PRO A 1 274 ? 61.681 6.596 11.399 1.00 47.59 274 PRO A O 1
ATOM 2102 N N . SER A 1 275 ? 63.730 6.981 10.494 1.00 54.62 275 SER A N 1
ATOM 2103 C CA . SER A 1 275 ? 64.554 5.918 11.089 1.00 54.62 275 SER A CA 1
ATOM 2104 C C . SER A 1 275 ? 64.712 6.011 12.601 1.00 54.62 275 SER A C 1
ATOM 2106 O O . SER A 1 275 ? 64.911 7.154 13.073 1.00 54.62 275 SER A O 1
#

InterPro domains:
  IPR010777 PipA [PF07108] (50-245)

Mean predicted aligned error: 12.06 Å

Secondary structure (DSSP, 8-state):
---PPPP----PPPP-PPP-------SS-----HHHHHHHHHHHHHHHHH-GGGHHHHHS--HHHHHHHTT----S----HHHHHHHHEEEE--SSTTPPPPHHHHHHHHHHHHHHHHHHHHH-HHHHHHHHHHIIIIITT-PEEEEETS-SEE--SHHHHHHTTS--EEEE-SGGGSTT----EEEETTEEEEPPHHHHHHHHHHHHHH---S--TT-SSHHHHHHHHHHHHHTT--SPPEEESSPPPPPPTT-----GGG----SS---PPP-

Organism: NCBI:txid621374